Protein AF-A0A838RHX4-F1 (afdb_monomer_lite)

pLDDT: mean 89.97, std 10.26, range [33.91, 98.62]

Sequence (308 aa):
YAIGDVEVMFIPAWLALTVLAFGGIALVVRHLLIAPDLSARVALLLSLALLLVPLRLQLGEMPLSRAGHEAPRARVDEILAANPPPNAILVTNDRDDLVPLWYAQFAEGQRPDLLVLAPLITPAPEHRTVAALVQWALQWGRPVLLAKPMAGLEQRFDLHPHAGPLVAVQGPAAMPTEPPLQPDLAPALSVIGWEPTALRVQPGDLVTLSIALLPNAPLHEKLSFSLQLFDAAGTPIAQAEFPPDPFYPPTEWPAGEPARLLVSLVIPAETAEGLYEWRLSSYLLEGEQFTAVGQQVRIGRFQVVGVE

Foldseek 3Di:
DDPPCPVVVCPVVVVVVVCVLVVVLVVLVVCLVVPPDDVSNVVSVVVNVVSVVVVVVVVVPDDPDPPPVCVLVVLLCLLVVLPPDFLEEEEEADVSNVVSNVCCCPVVVRRVSYHYAYAPPDPDPLRNARLSVQQVSVVVVHWYKYSADAPQSLQFFDWDDGGGRIITTPGGHDAAQDAFPFFPQFPQKTWGHKDKPDQEAAQFDKIKMKTKMAGQDQDQFQKKKKKFKAAPVRDTQWIDIGGAGPRCGSNNQDHGHITIDIDIITHHNPDDWDKMWIWMWMWTDDPPDTDTGGDIGTGDMGTHDYDD

Secondary structure (DSSP, 8-state):
---TTHHHHTHHHHHHHHHHHHHHHHHHHHHHHH--SHHHHHHHHHHHHHHHHHHHHHHTTS-S--TT--HHHHHHHHHHHT-PPTTPEEE-SSHHHHHHHHHHHHTS---TT-EEE-TTSSSSGGGSSHHHHHHHHHTTTS-EEESS--TTGGGTEEEEE-STT-EEEEEEPPPP-BPPS--EEETTEEEEEEEES-SEE-TT-EEEEEEEEEESS---S-EEEEEEEE-TTS-EEEEEEEPPPSSS-GGGPPTT--EEEEEEEEPPTTPPSEEEEEEEEEEEEE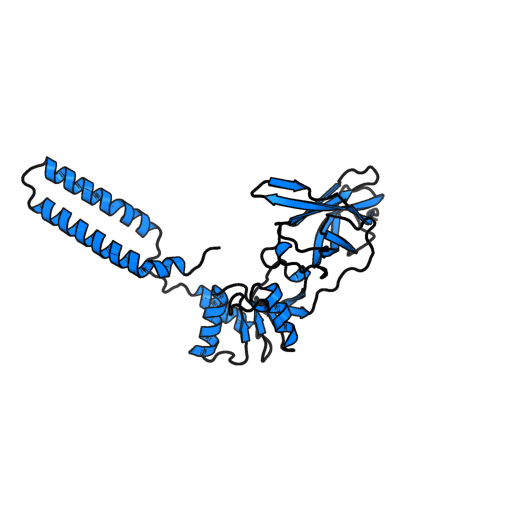TTEEEEEEEEEEEEEEEE----

Structure (mmCIF, N/CA/C/O backbone):
data_AF-A0A838RHX4-F1
#
_entry.id   AF-A0A838RHX4-F1
#
loop_
_atom_site.group_PDB
_atom_site.id
_atom_site.type_symbol
_atom_site.label_atom_id
_atom_site.label_alt_id
_atom_site.label_comp_id
_atom_site.label_asym_id
_atom_site.label_entity_id
_atom_site.label_seq_id
_atom_site.pdbx_PDB_ins_code
_atom_site.Cartn_x
_atom_site.Cartn_y
_atom_site.Cartn_z
_atom_site.occupancy
_atom_site.B_iso_or_equiv
_atom_site.auth_seq_id
_atom_site.auth_comp_id
_atom_site.auth_asym_id
_atom_site.auth_atom_id
_atom_site.pdbx_PDB_model_num
ATOM 1 N N . TYR A 1 1 ? -7.913 11.928 6.663 1.00 36.16 1 TYR A N 1
ATOM 2 C CA . TYR A 1 1 ? -7.850 11.350 8.018 1.00 36.16 1 TYR A CA 1
ATOM 3 C C . TYR A 1 1 ? -9.110 11.779 8.758 1.00 36.16 1 TYR A C 1
ATOM 5 O O . TYR A 1 1 ? -9.150 12.875 9.301 1.00 36.16 1 TYR A O 1
ATOM 13 N N . ALA A 1 2 ? -10.181 10.992 8.656 1.00 33.91 2 ALA A N 1
ATOM 14 C CA . ALA A 1 2 ? -11.390 11.198 9.446 1.00 33.91 2 ALA A CA 1
ATOM 15 C C . ALA A 1 2 ? -11.236 10.320 10.688 1.00 33.91 2 ALA A C 1
ATOM 17 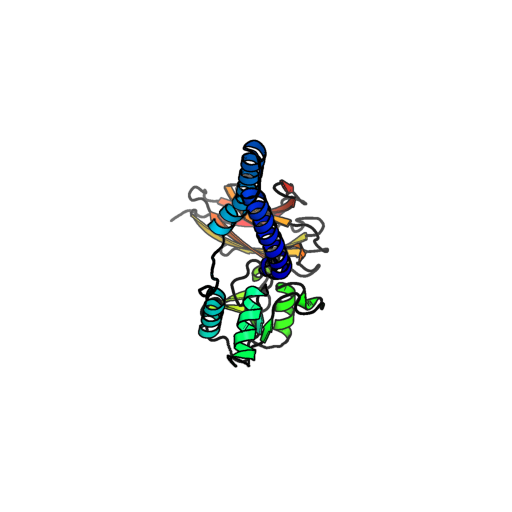O O . ALA A 1 2 ? -11.281 9.101 10.587 1.00 33.91 2 ALA A O 1
ATOM 18 N N . ILE A 1 3 ? -10.934 10.929 11.833 1.00 48.69 3 ILE A N 1
ATOM 19 C CA . ILE A 1 3 ? -10.922 10.217 13.112 1.00 48.69 3 ILE A CA 1
ATOM 20 C C . ILE A 1 3 ? -12.388 9.937 13.444 1.00 48.69 3 ILE A C 1
ATOM 22 O O . ILE A 1 3 ? -13.121 10.887 13.726 1.00 48.69 3 ILE A O 1
ATOM 26 N N . GLY A 1 4 ? -12.811 8.670 13.400 1.00 50.66 4 GLY A N 1
ATOM 27 C CA . GLY A 1 4 ? -14.199 8.261 13.671 1.00 50.66 4 GLY A CA 1
ATOM 28 C C . GLY A 1 4 ? -14.733 8.721 15.035 1.00 50.66 4 GLY A C 1
ATOM 29 O O . GLY A 1 4 ? -15.937 8.894 15.210 1.00 50.66 4 GLY A O 1
ATOM 30 N N . ASP A 1 5 ? -13.836 9.027 15.975 1.00 57.19 5 ASP A N 1
ATOM 31 C CA . ASP A 1 5 ? -14.181 9.420 17.342 1.00 57.19 5 ASP A CA 1
ATOM 32 C C . ASP A 1 5 ? -14.388 10.926 17.554 1.00 57.19 5 ASP A C 1
ATOM 34 O O . ASP A 1 5 ? -14.796 11.32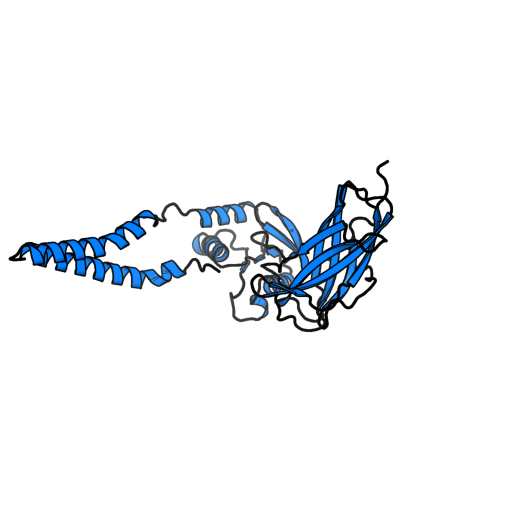5 18.649 1.00 57.19 5 ASP A O 1
ATOM 38 N N . VAL A 1 6 ? -14.126 11.792 16.561 1.00 61.94 6 VAL A N 1
ATOM 39 C CA . VAL A 1 6 ? -14.248 13.248 16.787 1.00 61.94 6 VAL A CA 1
ATOM 40 C C . VAL A 1 6 ? -15.680 13.615 17.179 1.00 61.94 6 VAL A C 1
ATOM 42 O O . VAL A 1 6 ? -15.891 14.395 18.102 1.00 61.94 6 VAL A O 1
ATOM 45 N N . GLU A 1 7 ? -16.669 12.983 16.546 1.00 61.91 7 GLU A N 1
ATOM 46 C CA . GLU A 1 7 ? -18.086 13.214 16.831 1.00 61.91 7 GLU A CA 1
ATOM 47 C C . GLU A 1 7 ? -18.457 12.810 18.263 1.00 61.91 7 GLU A C 1
ATOM 49 O O . GLU A 1 7 ? -19.236 13.498 18.926 1.00 61.91 7 GLU A O 1
ATOM 54 N N . VAL A 1 8 ? -17.849 11.731 18.766 1.00 68.12 8 VAL A N 1
ATOM 55 C CA . VAL A 1 8 ? -18.064 11.217 20.126 1.00 68.12 8 VAL A CA 1
ATOM 56 C C . VAL A 1 8 ? -17.420 12.146 21.159 1.00 68.12 8 VAL A C 1
ATOM 58 O O . VAL A 1 8 ? -18.012 12.414 22.206 1.00 68.12 8 VAL A O 1
ATOM 61 N N . MET A 1 9 ? -16.252 12.721 20.854 1.00 72.56 9 MET A N 1
ATOM 62 C CA . MET A 1 9 ? -15.596 13.700 21.730 1.00 72.56 9 MET A CA 1
ATOM 63 C C . MET A 1 9 ? -16.415 14.980 21.922 1.00 72.56 9 MET A C 1
ATOM 65 O O . MET A 1 9 ? -16.292 15.636 22.958 1.00 72.56 9 MET A O 1
ATOM 69 N N . PHE A 1 10 ? -17.287 15.321 20.971 1.00 77.69 10 PHE A N 1
ATOM 70 C CA . PHE A 1 10 ? -18.168 16.480 21.089 1.00 77.69 10 PHE A CA 1
ATOM 71 C C . PHE A 1 10 ? -19.472 16.200 21.840 1.00 77.69 10 PHE A C 1
ATOM 73 O O . PHE A 1 10 ? -20.216 17.149 22.072 1.00 77.69 10 PHE A O 1
ATOM 80 N N . ILE A 1 11 ? -19.758 14.969 22.292 1.00 79.38 11 ILE A N 1
ATOM 81 C CA . ILE A 1 11 ? -20.989 14.661 23.049 1.00 79.38 11 ILE A CA 1
ATOM 82 C C . ILE A 1 11 ? -21.230 15.644 24.214 1.00 79.38 11 ILE A C 1
ATOM 84 O O . ILE A 1 11 ? -22.339 16.173 24.302 1.00 79.38 11 ILE A O 1
ATOM 88 N N . PRO A 1 12 ? -20.245 15.985 25.074 1.00 83.44 12 PRO A N 1
ATOM 89 C CA . PRO A 1 12 ? -20.464 16.960 26.145 1.00 83.44 12 PRO A CA 1
ATOM 90 C C . PRO A 1 12 ? -20.819 18.360 25.626 1.00 83.44 12 PRO A C 1
ATOM 92 O O . PRO A 1 12 ? -21.681 19.030 26.195 1.00 83.44 12 PRO A O 1
ATOM 95 N N . ALA A 1 13 ? -20.188 18.795 24.530 1.00 80.81 13 ALA A N 1
ATOM 96 C CA . ALA A 1 13 ? -20.480 20.078 23.896 1.00 80.81 13 ALA A CA 1
ATOM 97 C C . ALA A 1 13 ? -21.885 20.083 23.278 1.00 80.81 13 ALA A C 1
ATOM 99 O O . ALA A 1 13 ? -22.632 21.041 23.472 1.00 80.81 13 ALA A O 1
ATOM 100 N N . TRP A 1 14 ? -22.280 18.993 22.614 1.00 78.56 14 TRP A N 1
ATOM 101 C CA . TRP A 1 14 ? -23.626 18.808 22.078 1.00 78.56 14 TRP A CA 1
ATOM 102 C C . TRP A 1 14 ? -24.682 18.811 23.182 1.00 78.56 14 TRP A C 1
ATOM 104 O O . TRP A 1 14 ? -25.711 19.465 23.030 1.00 78.56 14 TRP A O 1
ATOM 114 N N . LEU A 1 15 ? -24.422 18.164 24.322 1.00 82.88 15 LEU A N 1
ATOM 115 C CA . LEU A 1 15 ? -25.319 18.189 25.481 1.00 82.88 15 LEU A CA 1
ATOM 116 C C . LEU A 1 15 ? -25.471 19.604 26.052 1.00 82.88 15 LEU A C 1
ATOM 118 O O . LEU A 1 15 ? -26.594 20.055 26.280 1.00 82.88 15 LEU A O 1
ATOM 122 N N . ALA A 1 16 ? -24.368 20.334 26.233 1.00 83.44 16 ALA A N 1
ATOM 123 C CA . ALA A 1 16 ? -24.410 21.715 26.709 1.00 83.44 16 ALA A CA 1
ATOM 124 C C . ALA A 1 16 ? -25.166 22.633 25.734 1.00 83.44 16 ALA A C 1
ATOM 126 O O . ALA A 1 16 ? -26.033 23.404 26.147 1.00 83.44 16 ALA A O 1
ATOM 127 N N . LEU A 1 17 ? -24.888 22.510 24.433 1.00 83.00 17 LEU A N 1
ATOM 128 C CA . LEU A 1 17 ? -25.549 23.283 23.384 1.00 83.00 17 LEU A CA 1
ATOM 129 C C . LEU A 1 17 ? -27.042 22.953 23.301 1.00 83.00 17 LEU A C 1
ATOM 131 O O . LEU A 1 17 ? -27.852 23.860 23.140 1.00 83.00 17 LEU A O 1
ATOM 135 N N . THR A 1 18 ? -27.415 21.689 23.508 1.00 82.81 18 THR A N 1
ATOM 136 C CA . THR A 1 18 ? -28.812 21.249 23.610 1.00 82.81 18 THR A CA 1
ATOM 137 C C . THR A 1 18 ? -29.513 21.947 24.775 1.00 82.81 18 THR A C 1
ATOM 139 O O . THR A 1 18 ? -30.561 22.561 24.584 1.00 82.81 18 THR A O 1
ATOM 142 N N . VAL A 1 19 ? -28.918 21.941 25.973 1.00 85.69 19 VAL A N 1
ATOM 143 C CA . VAL A 1 19 ? -29.491 22.620 27.149 1.00 85.69 19 VAL A CA 1
ATOM 144 C C . VAL A 1 19 ? -29.648 24.125 26.908 1.00 85.69 19 VAL A C 1
ATOM 146 O O . VAL A 1 19 ? -30.706 24.683 27.202 1.00 85.69 19 VAL A O 1
ATOM 149 N N . LEU A 1 20 ? -28.636 24.783 26.335 1.00 84.50 20 LEU A N 1
ATOM 150 C CA . LEU A 1 20 ? -28.686 26.215 26.021 1.00 84.50 20 LEU A CA 1
ATOM 151 C C . LEU A 1 20 ? -29.734 26.538 24.950 1.00 84.50 20 LEU A C 1
ATOM 153 O O . LEU A 1 20 ? -30.478 27.507 25.101 1.00 84.50 20 LEU A O 1
ATOM 157 N N . ALA A 1 21 ? -29.834 25.719 23.901 1.00 82.69 21 ALA A N 1
ATOM 158 C CA . ALA A 1 21 ? -30.808 25.892 22.830 1.00 82.69 21 ALA A CA 1
ATOM 159 C C . ALA A 1 21 ? -32.242 25.744 23.353 1.00 82.69 21 ALA A C 1
ATOM 161 O O . ALA A 1 21 ? -33.066 26.637 23.150 1.00 82.69 21 ALA A O 1
ATOM 162 N N . PHE A 1 22 ? -32.539 24.671 24.093 1.00 84.25 22 PHE A N 1
ATOM 163 C CA . PHE A 1 22 ? -33.870 24.463 24.668 1.00 84.25 22 PHE A CA 1
ATOM 164 C C . PHE A 1 22 ? -34.205 25.492 25.757 1.00 84.25 22 PHE A C 1
ATOM 166 O O . PHE A 1 22 ? -35.341 25.964 25.814 1.00 84.25 22 PHE A O 1
ATOM 173 N N . GLY A 1 23 ? -33.228 25.914 26.566 1.00 87.69 23 GLY A N 1
ATOM 174 C CA . GLY A 1 23 ? -33.398 27.007 27.528 1.00 87.69 23 GLY A CA 1
ATOM 175 C C . GLY A 1 23 ? -33.703 28.350 26.854 1.00 87.69 23 GLY A C 1
ATOM 176 O O . GLY A 1 23 ? -34.611 29.066 27.277 1.00 87.69 23 GLY A O 1
ATOM 177 N N . GLY A 1 24 ? -33.001 28.667 25.762 1.00 84.75 24 GLY A N 1
ATOM 178 C CA . GLY A 1 24 ? -33.244 29.857 24.944 1.00 84.75 24 GLY A CA 1
ATOM 179 C C . GLY A 1 24 ? -34.621 29.841 24.279 1.00 84.75 24 GLY A C 1
ATOM 180 O O . GLY A 1 24 ? -35.355 30.825 24.367 1.00 84.75 24 GLY A O 1
ATOM 181 N N . ILE A 1 25 ? -35.018 28.706 23.694 1.00 85.50 25 ILE A N 1
ATOM 182 C CA . ILE A 1 25 ? -36.365 28.508 23.134 1.00 85.50 25 ILE A CA 1
ATOM 183 C C . ILE A 1 25 ? -37.431 28.724 24.215 1.00 85.50 25 ILE A C 1
ATOM 185 O O . ILE A 1 25 ? -38.388 29.464 23.989 1.00 85.50 25 ILE A O 1
ATOM 189 N N . ALA A 1 26 ? -37.258 28.140 25.406 1.00 87.50 26 ALA A N 1
ATOM 190 C CA . ALA A 1 26 ? -38.203 28.296 26.510 1.00 87.50 26 ALA A CA 1
ATOM 191 C C . ALA A 1 26 ? -38.347 29.763 26.956 1.00 87.50 26 ALA A C 1
ATOM 193 O O . ALA A 1 26 ? -39.464 30.223 27.209 1.00 87.50 26 ALA A O 1
ATOM 194 N N . LEU A 1 27 ? -37.244 30.519 27.006 1.00 87.19 27 LEU A N 1
ATOM 195 C CA . LEU A 1 27 ? -37.264 31.955 27.302 1.00 87.19 27 LEU A CA 1
ATOM 196 C C . LEU A 1 27 ? -38.013 32.748 26.225 1.00 87.19 27 LEU A C 1
ATOM 198 O O . LEU A 1 27 ? -38.891 33.543 26.561 1.00 87.19 27 LEU A O 1
ATOM 202 N N . VAL A 1 28 ? -37.723 32.505 24.943 1.00 87.31 28 VAL A N 1
ATOM 203 C CA . VAL A 1 28 ? -38.394 33.182 23.819 1.00 87.31 28 VAL A CA 1
ATOM 204 C C . VAL A 1 28 ? -39.900 32.904 23.832 1.00 87.31 28 VAL A C 1
ATOM 206 O O . VAL A 1 28 ? -40.692 33.840 23.731 1.00 87.31 28 VAL A O 1
ATOM 209 N N . VAL A 1 29 ? -40.311 31.648 24.040 1.00 85.38 29 VAL A N 1
ATOM 210 C CA . VAL A 1 29 ? -41.730 31.264 24.150 1.00 85.38 29 VAL A CA 1
ATOM 211 C C . VAL A 1 29 ? -42.395 31.945 25.346 1.00 85.38 29 VAL A C 1
ATOM 213 O O . VAL A 1 29 ? -43.480 32.508 25.204 1.00 85.38 29 VAL A O 1
ATOM 216 N N . ARG A 1 30 ? -41.745 31.963 26.517 1.00 90.50 30 ARG A N 1
ATOM 217 C CA . ARG A 1 30 ? -42.275 32.643 27.708 1.00 90.50 30 ARG A CA 1
ATOM 218 C C . ARG A 1 30 ? -42.493 34.134 27.458 1.00 90.50 30 ARG A C 1
ATOM 220 O O . ARG A 1 30 ? -43.537 34.658 27.838 1.00 90.50 30 ARG A O 1
ATOM 227 N N . HIS A 1 31 ? -41.537 34.807 26.820 1.00 88.12 31 HIS A N 1
ATOM 228 C CA . HIS A 1 31 ? -41.652 36.227 26.487 1.00 88.12 31 HIS A CA 1
ATOM 229 C C . HIS A 1 31 ? -42.717 36.498 25.421 1.00 88.12 31 HIS A C 1
ATOM 231 O O . HIS A 1 31 ? -43.405 37.513 25.504 1.00 88.12 31 HIS A O 1
ATOM 237 N N . LEU A 1 32 ? -42.918 35.578 24.475 1.00 88.81 32 LEU A N 1
ATOM 238 C CA . LEU A 1 32 ? -43.953 35.694 23.447 1.00 88.81 32 LEU A CA 1
ATOM 239 C C . LEU A 1 32 ? -45.364 35.702 24.056 1.00 88.81 32 LEU A C 1
ATOM 241 O O . LEU A 1 32 ? -46.218 36.470 23.614 1.00 88.81 32 LEU A O 1
ATOM 245 N N . LEU A 1 33 ? -45.594 34.897 25.099 1.00 87.94 33 LEU A N 1
ATOM 246 C CA . LEU A 1 33 ? -46.888 34.783 25.786 1.00 87.94 33 LEU A CA 1
ATOM 247 C C . LEU A 1 33 ? -47.293 36.048 26.557 1.00 87.94 33 LEU A C 1
ATOM 249 O O . LEU A 1 33 ? -48.482 36.284 26.756 1.00 87.94 33 LEU A O 1
ATOM 253 N N . ILE A 1 34 ? -46.322 36.857 26.984 1.00 91.62 34 ILE A N 1
ATOM 254 C CA . ILE A 1 34 ? -46.546 38.076 27.782 1.00 91.62 34 ILE A CA 1
ATOM 255 C C . ILE A 1 34 ? -46.294 39.368 26.992 1.00 91.62 34 ILE A C 1
ATOM 257 O O . ILE A 1 34 ? -46.412 40.458 27.549 1.00 91.62 34 ILE A O 1
ATOM 261 N N . ALA A 1 35 ? -45.936 39.266 25.709 1.00 88.31 35 ALA A N 1
ATOM 262 C CA . ALA A 1 35 ? -45.576 40.413 24.886 1.00 88.31 35 ALA A CA 1
ATOM 263 C C . ALA A 1 35 ? -46.789 41.345 24.651 1.00 88.31 35 ALA A C 1
ATOM 265 O O . ALA A 1 35 ? -47.829 40.879 24.149 1.00 88.31 35 ALA A O 1
ATOM 266 N N . PRO A 1 36 ? -46.665 42.648 24.983 1.00 84.62 36 PRO A N 1
ATOM 267 C CA . PRO A 1 36 ? -47.789 43.585 24.999 1.00 84.62 36 PRO A CA 1
ATOM 268 C C . PRO A 1 36 ? -48.185 44.087 23.606 1.00 84.62 36 PRO A C 1
ATOM 270 O O . PRO A 1 36 ? -49.347 44.423 23.392 1.00 84.62 36 PRO A O 1
ATOM 273 N N . ASP A 1 37 ? -47.253 44.118 22.653 1.00 92.50 37 ASP A N 1
ATOM 274 C CA . ASP A 1 37 ? -47.444 44.715 21.334 1.00 92.50 37 ASP A CA 1
ATOM 275 C C . ASP A 1 37 ? -47.039 43.772 20.183 1.00 92.50 37 ASP A C 1
ATOM 277 O O . ASP A 1 37 ? -46.340 42.770 20.357 1.00 92.50 37 ASP A O 1
ATOM 281 N N . LEU A 1 38 ? -47.515 44.091 18.976 1.00 88.25 38 LEU A N 1
ATOM 282 C CA . LEU A 1 38 ? -47.315 43.270 17.781 1.00 88.25 38 LEU A CA 1
ATOM 283 C C . LEU A 1 38 ? -45.842 43.207 17.342 1.00 88.25 38 LEU A C 1
ATOM 285 O O . LEU A 1 38 ? -45.400 42.162 16.869 1.00 88.25 38 LEU A O 1
ATOM 289 N N . SER A 1 39 ? -45.075 44.289 17.512 1.00 86.25 39 SER A N 1
ATOM 290 C CA . SER A 1 39 ? -43.684 44.354 17.049 1.00 86.25 39 SER A CA 1
ATOM 291 C C . SER A 1 39 ? -42.774 43.434 17.868 1.00 86.25 39 SER A C 1
ATOM 293 O O . SER A 1 39 ? -42.013 42.652 17.293 1.00 86.25 39 SER A O 1
ATOM 295 N N . ALA A 1 40 ? -42.945 43.412 19.196 1.00 84.88 40 ALA A N 1
ATOM 296 C CA . ALA A 1 40 ? -42.245 42.481 20.078 1.00 84.88 40 ALA A CA 1
ATOM 297 C C . ALA A 1 40 ? -42.570 41.014 19.752 1.00 84.88 40 ALA A C 1
ATOM 299 O O . ALA A 1 40 ? -41.678 40.165 19.740 1.00 84.88 40 ALA A O 1
ATOM 300 N N . ARG A 1 41 ? -43.834 40.706 19.425 1.00 86.25 41 ARG A N 1
ATOM 301 C CA . ARG A 1 41 ? -44.244 39.347 19.025 1.00 86.25 41 ARG A CA 1
ATOM 302 C C . ARG A 1 41 ? -43.594 38.908 17.717 1.00 86.25 41 ARG A C 1
ATOM 304 O O . ARG A 1 41 ? -43.113 37.781 17.636 1.00 86.25 41 ARG A O 1
ATOM 311 N N . VAL A 1 42 ? -43.547 39.787 16.715 1.00 88.69 42 VAL A N 1
ATOM 312 C CA . VAL A 1 42 ? -42.895 39.499 15.426 1.00 88.69 42 VAL A CA 1
ATOM 313 C C . VAL A 1 42 ? -41.396 39.266 15.614 1.00 88.69 42 VAL A C 1
ATOM 315 O O . VAL A 1 42 ? -40.869 38.288 15.088 1.00 88.69 42 VAL A O 1
ATOM 318 N N . ALA A 1 43 ? -40.717 40.099 16.408 1.00 86.38 43 ALA A N 1
ATOM 319 C CA . ALA A 1 43 ? -39.296 39.922 16.703 1.00 86.38 43 ALA A CA 1
ATOM 320 C C . ALA A 1 43 ? -39.012 38.573 17.390 1.00 86.38 43 ALA A C 1
ATOM 322 O O . ALA A 1 43 ? -38.123 37.842 16.959 1.00 86.38 43 ALA A O 1
ATOM 323 N N . LEU A 1 44 ? -39.809 38.197 18.396 1.00 88.31 44 LEU A N 1
ATOM 324 C CA . LEU A 1 44 ? -39.667 36.918 19.103 1.00 88.31 44 LEU A CA 1
ATOM 325 C C . LEU A 1 44 ? -39.955 35.707 18.203 1.00 88.31 44 LEU A C 1
ATOM 327 O O . LEU A 1 44 ? -39.249 34.704 18.291 1.00 88.31 44 LEU A O 1
ATOM 331 N N . LEU A 1 45 ? -40.946 35.798 17.310 1.00 88.44 45 LEU A N 1
ATOM 332 C CA . LEU A 1 45 ? -41.222 34.755 16.315 1.00 88.44 45 LEU A CA 1
ATOM 333 C C . LEU A 1 45 ? -40.065 34.592 15.322 1.00 88.44 45 LEU A C 1
ATOM 335 O O . LEU A 1 45 ? -39.709 33.462 14.991 1.00 88.44 45 LEU A O 1
ATOM 339 N N . LEU A 1 46 ? -39.444 35.692 14.886 1.00 88.81 46 LEU A N 1
ATOM 340 C CA . LEU A 1 46 ? -38.255 35.651 14.030 1.00 88.81 46 LEU A CA 1
ATOM 341 C C . LEU A 1 46 ? -37.052 35.044 14.762 1.00 88.81 46 LEU A C 1
ATOM 343 O O . LEU A 1 46 ? -36.353 34.213 14.187 1.00 88.81 46 LEU A O 1
ATOM 347 N N . SER A 1 47 ? -36.834 35.392 16.035 1.00 85.69 47 SER A N 1
ATOM 348 C CA . SER A 1 47 ? -35.792 34.771 16.863 1.00 85.69 47 SER A CA 1
ATOM 349 C C . SER A 1 47 ? -36.023 33.270 17.049 1.00 85.69 47 SER A C 1
ATOM 351 O O . SER A 1 47 ? -35.082 32.487 16.934 1.00 85.69 47 SER A O 1
ATOM 353 N N . LEU A 1 48 ? -37.271 32.851 17.282 1.00 86.75 48 LEU A N 1
ATOM 354 C CA . LEU A 1 48 ? -37.630 31.437 17.384 1.00 86.75 48 LEU A CA 1
ATOM 355 C C . LEU A 1 48 ? -37.398 30.704 16.055 1.00 86.75 48 LEU A C 1
ATOM 357 O O . LEU A 1 48 ? -36.822 29.621 16.049 1.00 86.75 48 LEU A O 1
ATOM 361 N N . ALA A 1 49 ? -37.792 31.302 14.929 1.00 85.56 49 ALA A N 1
ATOM 362 C CA . ALA A 1 49 ? -37.548 30.737 13.605 1.00 85.56 49 ALA A CA 1
ATOM 363 C C . ALA A 1 49 ? -36.043 30.572 13.333 1.00 85.56 49 ALA A C 1
ATOM 365 O O . ALA A 1 49 ? -35.618 29.500 12.909 1.00 85.56 49 ALA A O 1
ATOM 366 N N . LEU A 1 50 ? -35.228 31.583 13.652 1.00 85.38 50 LEU A N 1
ATOM 367 C CA . LEU A 1 50 ? -33.767 31.531 13.518 1.00 85.38 50 LEU A CA 1
ATOM 368 C C . LEU A 1 50 ? -33.124 30.441 14.388 1.00 85.38 50 LEU A C 1
ATOM 370 O O . LEU A 1 50 ? -32.172 29.809 13.941 1.00 85.38 50 LEU A O 1
ATOM 374 N N . LEU A 1 51 ? -33.654 30.178 15.589 1.00 82.06 51 LEU A N 1
ATOM 375 C CA . LEU A 1 51 ? -33.191 29.085 16.457 1.00 82.06 51 LEU A CA 1
ATOM 376 C C . LEU A 1 51 ? -33.574 27.694 15.923 1.00 82.06 51 LEU A C 1
ATOM 378 O O . LEU A 1 51 ? -32.831 26.734 16.117 1.00 82.06 51 LEU A O 1
ATOM 382 N N . LEU A 1 52 ? -34.714 27.573 15.239 1.00 82.38 52 LEU A N 1
ATOM 383 C CA . LEU A 1 52 ? -35.217 26.296 14.718 1.00 82.38 52 LEU A CA 1
ATOM 384 C C . LEU A 1 52 ? -34.615 25.903 13.359 1.00 82.38 52 LEU A C 1
ATOM 386 O O . LEU A 1 52 ? -34.572 24.717 13.037 1.00 82.38 52 LEU A O 1
ATOM 390 N N . VAL A 1 53 ? -34.131 26.864 12.565 1.00 83.06 53 VAL A N 1
ATOM 391 C CA . VAL A 1 53 ? -33.478 26.607 11.266 1.00 83.06 53 VAL A CA 1
ATOM 392 C C . VAL A 1 53 ? -32.267 25.664 11.373 1.00 83.06 53 VAL A C 1
ATOM 394 O O . VAL A 1 53 ? -32.281 24.649 10.676 1.00 83.06 53 VAL A O 1
ATOM 397 N N . PRO A 1 54 ? -31.247 25.910 12.221 1.00 75.69 54 PRO A N 1
ATOM 398 C CA . PRO A 1 54 ? -30.095 25.011 12.318 1.00 75.69 54 PRO A CA 1
ATOM 399 C C . PRO A 1 54 ? -30.485 23.626 12.846 1.00 75.69 54 PRO A C 1
ATOM 401 O O . PRO A 1 54 ? -29.952 22.625 12.374 1.00 75.69 54 PRO A O 1
ATOM 404 N N . LEU A 1 55 ? -31.471 23.553 13.749 1.00 74.69 55 LEU A N 1
ATOM 405 C CA . LEU A 1 55 ? -31.997 22.286 14.257 1.00 74.69 55 LEU A CA 1
ATOM 406 C C . LEU A 1 55 ? -32.653 21.466 13.134 1.00 74.69 55 LEU A C 1
ATOM 408 O O . LEU A 1 55 ? -32.395 20.273 13.013 1.00 74.69 55 LEU A O 1
ATOM 412 N N . ARG A 1 56 ? -33.451 22.103 12.267 1.00 78.50 56 ARG A N 1
ATOM 413 C CA . ARG A 1 56 ? -34.052 21.445 11.096 1.00 78.50 56 ARG A CA 1
ATOM 414 C C . ARG A 1 56 ? -32.994 20.971 10.098 1.00 78.50 56 ARG A C 1
ATOM 416 O O . ARG A 1 56 ? -33.132 19.875 9.565 1.00 78.50 56 ARG A O 1
ATOM 423 N N . LEU A 1 57 ? -31.980 21.796 9.830 1.00 77.06 57 LEU A N 1
ATOM 424 C CA . LEU A 1 57 ? -30.914 21.460 8.884 1.00 77.06 57 LEU A CA 1
ATOM 425 C C . LEU A 1 57 ? -30.071 20.274 9.378 1.00 77.06 57 LEU A C 1
ATOM 427 O O . LEU A 1 57 ? -29.766 19.394 8.586 1.00 77.06 57 LEU A O 1
ATOM 431 N N . GLN A 1 58 ? -29.765 20.191 10.678 1.00 69.38 58 GLN A N 1
ATOM 432 C CA . GLN A 1 58 ? -28.998 19.068 11.239 1.00 69.38 58 GLN A CA 1
ATOM 433 C C . GLN A 1 58 ? -29.824 17.786 11.422 1.00 69.38 58 GLN A C 1
ATOM 435 O O . GLN A 1 58 ? -29.327 16.696 11.150 1.00 69.38 58 GLN A O 1
ATOM 440 N N . LEU A 1 59 ? -31.092 17.888 11.841 1.00 64.44 59 LEU A N 1
ATOM 441 C CA . LEU A 1 59 ? -31.966 16.716 12.008 1.00 64.44 59 LEU A CA 1
ATOM 442 C C . LEU A 1 59 ? -32.311 16.025 10.680 1.00 64.44 59 LEU A C 1
ATOM 444 O O . LEU A 1 59 ? -32.705 14.863 10.693 1.00 64.44 59 LEU A O 1
ATOM 448 N N . GLY A 1 60 ? -32.192 16.729 9.550 1.00 60.28 60 GLY A N 1
ATOM 449 C CA . GLY A 1 60 ? -32.423 16.156 8.223 1.00 60.28 60 GLY A CA 1
ATOM 450 C C . GLY A 1 60 ? -31.327 15.193 7.764 1.00 60.28 60 GLY A C 1
ATOM 451 O O . GLY A 1 60 ? -31.611 14.309 6.961 1.00 60.28 60 GLY A O 1
ATOM 452 N N . GLU A 1 61 ? -30.105 15.339 8.284 1.00 60.53 61 GLU A N 1
ATOM 453 C CA . GLU A 1 61 ? -28.941 14.562 7.836 1.00 60.53 61 GLU A CA 1
ATOM 454 C C . GLU A 1 61 ? -28.383 13.607 8.900 1.00 60.53 61 GLU A C 1
ATOM 456 O O . GLU A 1 61 ? -27.652 12.678 8.560 1.00 60.53 61 GLU A O 1
ATOM 461 N N . MET A 1 62 ? -28.738 13.771 10.181 1.00 60.34 62 MET A N 1
ATOM 462 C CA . MET A 1 62 ? -28.231 12.898 11.243 1.00 60.34 62 MET A CA 1
ATOM 463 C C . MET A 1 62 ? -29.150 11.697 11.516 1.00 60.34 62 MET A C 1
ATOM 465 O O . MET A 1 62 ? -30.307 11.882 11.906 1.00 60.34 62 MET A O 1
ATOM 469 N N . PRO A 1 63 ? -28.658 10.448 11.394 1.00 60.19 63 PRO A N 1
ATOM 470 C CA . PRO A 1 63 ? -29.440 9.277 11.763 1.00 60.19 63 PRO A CA 1
ATOM 471 C C . PRO A 1 63 ? -29.730 9.292 13.271 1.00 60.19 63 PRO A C 1
ATOM 473 O O . PRO A 1 63 ? -28.823 9.224 14.098 1.00 60.19 63 PRO A O 1
ATOM 476 N N . LEU A 1 64 ? -31.019 9.340 13.623 1.00 61.97 64 LEU A N 1
ATOM 477 C CA . LEU A 1 64 ? -31.531 9.369 15.004 1.00 61.97 64 LEU A CA 1
ATOM 478 C C . LEU A 1 64 ? -31.151 8.131 15.839 1.00 61.97 64 LEU A C 1
ATOM 480 O O . LEU A 1 64 ? -31.297 8.140 17.059 1.00 61.97 64 LEU A O 1
ATOM 484 N N . SER A 1 65 ? -30.687 7.057 15.198 1.00 63.03 65 SER A N 1
ATOM 485 C CA . SER A 1 65 ? -30.246 5.832 15.855 1.00 63.03 65 SER A CA 1
ATOM 486 C C . SER A 1 65 ? -29.044 5.238 15.135 1.00 63.03 65 SER A C 1
ATOM 488 O O . SER A 1 65 ? -29.049 5.089 13.913 1.00 63.03 65 SER A O 1
ATOM 490 N N . ARG A 1 66 ? -28.035 4.835 15.914 1.00 63.66 66 ARG A N 1
ATOM 491 C CA . ARG A 1 66 ? -26.923 4.006 15.434 1.00 63.66 66 ARG A CA 1
ATOM 492 C C . ARG A 1 66 ? -27.113 2.515 15.721 1.00 63.66 66 ARG A C 1
ATOM 494 O O . ARG A 1 66 ? -26.210 1.744 15.435 1.00 63.66 66 ARG A O 1
ATOM 501 N N . ALA A 1 67 ? -28.276 2.091 16.222 1.00 62.66 67 ALA A N 1
ATOM 502 C CA . ALA A 1 67 ? -28.523 0.697 16.606 1.00 62.66 67 ALA A CA 1
ATOM 503 C C . ALA A 1 67 ? -28.370 -0.316 15.450 1.00 62.66 67 ALA A C 1
ATOM 505 O O . ALA A 1 67 ? -28.129 -1.482 15.715 1.00 62.66 67 ALA A O 1
ATOM 506 N N . GLY A 1 68 ? -28.478 0.126 14.190 1.00 61.66 68 GLY A N 1
ATOM 507 C CA . GLY A 1 68 ? -28.229 -0.700 13.000 1.00 61.66 68 GLY A CA 1
ATOM 508 C C . GLY A 1 68 ? -26.815 -0.590 12.412 1.00 61.66 68 GLY A C 1
ATOM 509 O O . GLY A 1 68 ? -26.588 -1.075 11.307 1.00 61.66 68 GLY A O 1
ATOM 510 N N . HIS A 1 69 ? -25.865 0.076 13.083 1.00 68.12 69 HIS A N 1
ATOM 511 C CA . HIS A 1 69 ? -24.468 0.138 12.628 1.00 68.12 69 HIS A CA 1
ATOM 512 C C . HIS A 1 69 ? -23.732 -1.164 12.967 1.00 68.12 69 HIS A C 1
ATOM 514 O O . HIS A 1 69 ? -22.885 -1.211 13.855 1.00 68.12 69 HIS A O 1
ATOM 520 N N . GLU A 1 70 ? -24.053 -2.227 12.235 1.00 78.81 70 GLU A N 1
ATOM 521 C CA . GLU A 1 70 ? -23.448 -3.555 12.404 1.00 78.81 70 GLU A CA 1
ATOM 522 C C . GLU A 1 70 ? -22.157 -3.734 11.591 1.00 78.81 70 GLU A C 1
ATOM 524 O O . GLU A 1 70 ? -21.497 -4.761 11.704 1.00 78.81 70 GLU A O 1
ATOM 529 N N . ALA A 1 71 ? -21.752 -2.738 10.794 1.00 80.69 71 ALA A N 1
ATOM 530 C CA . ALA A 1 71 ? -20.583 -2.837 9.917 1.00 80.69 71 ALA A CA 1
ATOM 531 C C . ALA A 1 71 ? -19.280 -3.259 10.638 1.00 80.69 71 ALA A C 1
ATOM 533 O O . ALA A 1 71 ? -18.606 -4.155 10.123 1.00 80.69 71 ALA A O 1
ATOM 534 N N . PRO A 1 72 ? -18.933 -2.723 11.831 1.00 85.12 72 PRO A N 1
ATOM 535 C CA . PRO A 1 72 ? -17.754 -3.190 12.564 1.00 85.12 72 PRO A CA 1
ATOM 536 C C . PRO A 1 72 ? -17.862 -4.664 12.970 1.00 85.12 72 PRO A C 1
ATOM 538 O O . PRO A 1 72 ? -16.881 -5.401 12.900 1.00 85.12 72 PRO A O 1
ATOM 541 N N . ARG A 1 73 ? -19.067 -5.116 13.347 1.00 88.56 73 ARG A N 1
ATOM 542 C CA . ARG A 1 73 ? -19.325 -6.513 13.710 1.00 88.56 73 ARG A CA 1
ATOM 543 C C . ARG A 1 73 ? -19.199 -7.433 12.499 1.00 88.56 73 ARG A C 1
ATOM 545 O O . ARG A 1 73 ? -18.478 -8.421 12.570 1.00 88.56 73 ARG A O 1
ATOM 552 N N . ALA A 1 74 ? -19.828 -7.069 11.385 1.00 90.69 74 ALA A N 1
ATOM 553 C CA . ALA A 1 74 ? -19.767 -7.835 10.146 1.00 90.69 74 ALA A CA 1
ATOM 554 C C . ALA A 1 74 ? -18.320 -8.020 9.654 1.00 90.69 74 ALA A C 1
ATOM 556 O O . ALA A 1 74 ? -17.955 -9.113 9.232 1.00 90.69 74 ALA A O 1
ATOM 557 N N . ARG A 1 75 ? -17.474 -6.984 9.770 1.00 90.94 75 ARG A N 1
ATOM 558 C CA . ARG A 1 75 ? -16.043 -7.067 9.431 1.00 90.94 75 ARG A CA 1
ATOM 559 C C . ARG A 1 75 ? -15.281 -8.029 10.345 1.00 90.94 75 ARG A C 1
ATOM 561 O O . ARG A 1 75 ? -14.475 -8.811 9.851 1.00 90.94 75 ARG A O 1
ATOM 568 N N . VAL A 1 76 ? -15.540 -8.011 11.654 1.00 94.69 76 VAL A N 1
ATOM 569 C CA . VAL A 1 76 ? -14.951 -8.990 12.586 1.00 94.69 76 VAL A CA 1
ATOM 570 C C . VAL A 1 76 ? -15.362 -10.407 12.207 1.00 94.69 76 VAL A C 1
ATOM 572 O O . VAL A 1 76 ? -14.501 -11.275 12.089 1.00 94.69 76 VAL A O 1
ATOM 575 N N . ASP A 1 77 ? -16.653 -10.634 11.973 1.00 95.06 77 ASP A N 1
ATOM 576 C CA . ASP A 1 77 ? -17.161 -11.956 11.612 1.00 95.06 77 ASP A CA 1
ATOM 577 C C . ASP A 1 77 ? -16.541 -12.446 10.292 1.00 95.06 77 ASP A C 1
ATOM 579 O O . ASP A 1 77 ? -16.148 -13.606 10.199 1.00 95.06 77 ASP A O 1
ATOM 583 N N . GLU A 1 78 ? -16.350 -11.559 9.309 1.00 95.62 78 GLU A N 1
ATOM 584 C CA . GLU A 1 78 ? -15.658 -11.851 8.046 1.00 95.62 78 GLU A CA 1
ATOM 585 C C . GLU A 1 78 ? -14.186 -12.262 8.264 1.00 95.62 78 GLU A C 1
ATOM 587 O O . GLU A 1 78 ? -13.733 -13.282 7.738 1.00 95.62 78 GLU A O 1
ATOM 592 N N . ILE A 1 79 ? -13.444 -11.505 9.082 1.00 96.31 79 ILE A N 1
ATOM 593 C CA . ILE A 1 79 ? -12.036 -11.770 9.424 1.00 96.31 79 ILE A CA 1
ATOM 594 C C . ILE A 1 79 ? -11.884 -13.097 10.174 1.00 96.31 79 ILE A C 1
ATOM 596 O O . ILE A 1 79 ? -10.970 -13.872 9.894 1.00 96.31 79 ILE A O 1
ATOM 600 N N . LEU A 1 80 ? -12.759 -13.375 11.140 1.00 95.94 80 LEU A N 1
ATOM 601 C CA . LEU A 1 80 ? -12.690 -14.606 11.926 1.00 95.94 80 LEU A CA 1
ATOM 602 C C . LEU A 1 80 ? -13.153 -15.822 11.109 1.00 95.94 80 LEU A C 1
ATOM 604 O O . LEU A 1 80 ? -12.555 -16.894 11.232 1.00 95.94 80 LEU A O 1
ATOM 608 N N . ALA A 1 81 ? -14.152 -15.657 10.233 1.00 97.00 81 ALA A N 1
ATOM 609 C CA . ALA A 1 81 ? -14.620 -16.697 9.314 1.00 97.00 81 ALA A CA 1
ATOM 610 C C . ALA A 1 81 ? -13.572 -17.078 8.258 1.00 97.00 81 ALA A C 1
ATOM 612 O O . ALA A 1 81 ? -13.544 -18.227 7.817 1.00 97.00 81 ALA A O 1
ATOM 613 N N . ALA A 1 82 ? -12.662 -16.162 7.909 1.00 96.94 82 ALA A N 1
ATOM 614 C CA . ALA A 1 82 ? -11.488 -16.464 7.091 1.00 96.94 82 ALA A CA 1
ATOM 615 C C . ALA A 1 82 ? -10.493 -17.434 7.763 1.00 96.94 82 ALA A C 1
ATOM 617 O O . ALA A 1 82 ? -9.536 -17.866 7.126 1.00 96.94 82 ALA A O 1
ATOM 618 N N . ASN A 1 83 ? -10.731 -17.808 9.025 1.00 96.12 83 ASN A N 1
ATOM 619 C CA . ASN A 1 83 ? -9.980 -18.807 9.777 1.00 96.12 83 ASN A CA 1
ATOM 620 C C . ASN A 1 83 ? -8.455 -18.568 9.763 1.00 96.12 83 ASN A C 1
ATOM 622 O O . ASN A 1 83 ? -7.696 -19.432 9.311 1.00 96.12 83 ASN A O 1
ATOM 626 N N . PRO A 1 84 ? -7.981 -17.413 10.277 1.00 97.12 84 PRO A N 1
ATOM 627 C CA . PRO A 1 84 ? -6.554 -17.124 10.338 1.00 97.12 84 PRO A CA 1
ATOM 628 C C . PRO A 1 84 ? -5.811 -18.217 11.124 1.00 97.12 84 PRO A C 1
ATOM 630 O O . PRO A 1 84 ? -6.382 -18.749 12.088 1.00 97.12 84 PRO A O 1
ATOM 633 N N . PRO A 1 85 ? -4.549 -18.540 10.780 1.00 97.50 85 PRO A N 1
ATOM 634 C CA . PRO A 1 85 ? -3.786 -19.591 11.443 1.00 97.50 85 PRO A CA 1
ATOM 635 C C . PRO A 1 85 ? -3.729 -19.424 12.970 1.00 97.50 85 PRO A C 1
ATOM 637 O O . PRO A 1 85 ? -3.778 -18.292 13.468 1.00 97.50 85 PRO A O 1
ATOM 640 N N . PRO A 1 86 ? -3.599 -20.524 13.736 1.00 97.06 86 PRO A N 1
ATOM 641 C CA . PRO A 1 86 ? -3.429 -20.447 15.181 1.00 97.06 86 PRO A CA 1
ATOM 642 C C . PRO A 1 86 ? -2.226 -19.583 15.558 1.00 97.06 86 PRO A C 1
ATOM 644 O O . PRO A 1 86 ? -1.168 -19.678 14.934 1.00 97.06 86 PRO A O 1
ATOM 647 N N . ASN A 1 87 ? -2.373 -18.766 16.600 1.00 97.19 87 ASN A N 1
ATOM 648 C CA . ASN A 1 87 ? -1.335 -17.841 17.056 1.00 97.19 87 ASN A CA 1
ATOM 649 C C . ASN A 1 87 ? -0.861 -16.846 15.977 1.00 97.19 87 ASN A C 1
ATOM 651 O O . ASN A 1 87 ? 0.255 -16.339 16.082 1.00 97.19 87 ASN A O 1
ATOM 655 N N . ALA A 1 88 ? -1.656 -16.519 14.956 1.00 98.19 88 ALA A N 1
ATOM 656 C CA . ALA A 1 88 ? -1.278 -15.489 13.988 1.00 98.19 88 ALA A CA 1
ATOM 657 C C . ALA A 1 88 ? -1.233 -14.080 14.614 1.00 98.19 88 ALA A C 1
ATOM 659 O O . ALA A 1 88 ? -1.881 -13.799 15.629 1.00 98.19 88 ALA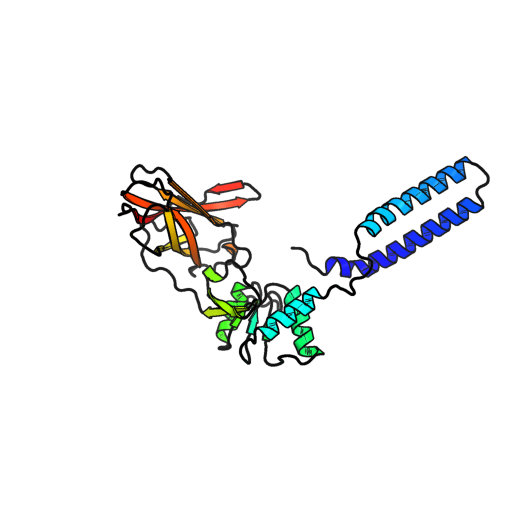 A O 1
ATOM 660 N N . ILE A 1 89 ? -0.451 -13.197 13.996 1.00 98.44 89 ILE A N 1
ATOM 661 C CA . ILE A 1 89 ? -0.472 -11.754 14.226 1.00 98.44 89 ILE A CA 1
ATOM 662 C C . ILE A 1 89 ? -1.300 -11.127 13.102 1.00 98.44 89 ILE A C 1
ATOM 664 O O . ILE A 1 89 ? -0.968 -11.295 11.930 1.00 98.44 89 ILE A O 1
ATOM 668 N N . LEU A 1 90 ? -2.365 -10.410 13.456 1.00 98.06 90 LEU A N 1
ATOM 669 C CA . LEU A 1 90 ? -3.174 -9.621 12.532 1.00 98.06 90 LEU A CA 1
ATOM 670 C C . LEU A 1 90 ? -2.746 -8.155 12.614 1.00 98.06 90 LEU A C 1
ATOM 672 O O . LEU A 1 90 ? -2.852 -7.539 13.674 1.00 98.06 90 LEU A O 1
ATOM 676 N N . VAL A 1 91 ? -2.283 -7.590 11.505 1.00 98.12 91 VAL A N 1
ATOM 677 C CA . VAL A 1 91 ? -1.898 -6.178 11.402 1.00 98.12 91 VAL A CA 1
ATOM 678 C C . VAL A 1 91 ? -2.973 -5.406 10.639 1.00 98.12 91 VAL A C 1
ATOM 680 O O . VAL A 1 91 ? -3.347 -5.779 9.529 1.00 98.12 91 VAL A O 1
ATOM 683 N N . THR A 1 92 ? -3.456 -4.310 11.216 1.00 96.12 92 THR A N 1
ATOM 684 C CA . THR A 1 92 ? -4.328 -3.327 10.551 1.00 96.12 92 THR A CA 1
ATOM 685 C C . THR A 1 92 ? -3.667 -1.942 10.542 1.00 96.12 92 THR A C 1
ATOM 687 O O . THR A 1 92 ? -2.667 -1.725 11.223 1.00 96.12 92 THR A O 1
ATOM 690 N N . ASN A 1 93 ? -4.184 -0.998 9.756 1.00 93.81 93 ASN A N 1
ATOM 691 C CA . ASN A 1 93 ? -3.693 0.381 9.665 1.00 93.81 93 ASN A CA 1
ATOM 692 C C . ASN A 1 93 ? -4.325 1.337 10.685 1.00 93.81 93 ASN A C 1
ATOM 694 O O . ASN A 1 93 ? -3.813 2.442 10.858 1.00 93.81 93 ASN A O 1
ATOM 698 N N . ASP A 1 94 ? -5.447 0.974 11.304 1.00 88.19 94 ASP A N 1
ATOM 699 C CA . ASP A 1 94 ? -6.231 1.898 12.120 1.00 88.19 94 ASP A CA 1
ATOM 700 C C . ASP A 1 94 ? -6.930 1.218 13.306 1.00 88.19 94 ASP A C 1
ATOM 702 O O . ASP A 1 94 ? -6.825 0.013 13.545 1.00 88.19 94 ASP A O 1
ATOM 706 N N . ARG A 1 95 ? -7.599 2.043 14.115 1.00 88.06 95 ARG A N 1
ATOM 707 C CA . ARG A 1 95 ? -8.325 1.588 15.303 1.00 88.06 95 ARG A CA 1
ATOM 708 C C . ARG A 1 95 ? -9.730 1.084 14.986 1.00 88.06 95 ARG A C 1
ATOM 710 O O . ARG A 1 95 ? -10.297 0.389 15.829 1.00 88.06 95 ARG A O 1
ATOM 717 N N . ASP A 1 96 ? -10.252 1.397 13.803 1.00 85.81 96 ASP A N 1
ATOM 718 C CA . ASP A 1 96 ? -11.612 1.041 13.400 1.00 85.81 96 ASP A CA 1
ATOM 719 C C . ASP A 1 96 ? -11.735 -0.475 13.214 1.00 85.81 96 ASP A C 1
ATOM 721 O O . ASP A 1 96 ? -12.769 -1.045 13.552 1.00 85.81 96 ASP A O 1
ATOM 725 N N . ASP A 1 97 ? -10.658 -1.145 12.785 1.00 89.06 97 ASP A N 1
ATOM 726 C CA . ASP A 1 97 ? -10.587 -2.612 12.768 1.00 89.06 97 ASP A CA 1
ATOM 727 C C . ASP A 1 97 ? -10.051 -3.201 14.088 1.00 89.06 97 ASP A C 1
ATOM 729 O O . ASP A 1 97 ? -10.506 -4.257 14.534 1.00 89.06 97 ASP A O 1
ATOM 733 N N . LEU A 1 98 ? -9.084 -2.533 14.736 1.00 93.38 98 LEU A N 1
ATOM 734 C CA . LEU A 1 98 ? -8.430 -3.039 15.952 1.00 93.38 98 LEU A CA 1
ATOM 735 C C . LEU A 1 98 ? -9.423 -3.223 17.105 1.00 93.38 98 LEU A C 1
ATOM 737 O O . LEU A 1 98 ? -9.424 -4.262 17.764 1.00 93.38 98 LEU A O 1
ATOM 741 N N . VAL A 1 99 ? -10.245 -2.205 17.379 1.00 92.81 99 VAL A N 1
ATOM 742 C CA . VAL A 1 99 ? -11.102 -2.173 18.572 1.00 92.81 99 VAL A CA 1
ATOM 743 C C . VAL A 1 99 ? -12.206 -3.236 18.516 1.00 92.81 99 VAL A C 1
ATOM 745 O O . VAL A 1 99 ? -12.358 -3.955 19.506 1.00 92.81 99 VAL A O 1
ATOM 748 N N . PRO A 1 100 ? -12.943 -3.420 17.402 1.00 93.38 100 PRO A N 1
ATOM 749 C CA . PRO A 1 100 ? -13.909 -4.511 17.284 1.00 93.38 100 PRO A CA 1
ATOM 750 C C . PRO A 1 100 ? -13.273 -5.899 17.426 1.00 93.38 100 PRO A C 1
ATOM 752 O O . PRO A 1 100 ? -13.838 -6.762 18.100 1.00 93.38 100 PRO A O 1
ATOM 755 N N . LEU A 1 101 ? -12.081 -6.113 16.856 1.00 95.06 101 LEU A N 1
ATOM 756 C CA . LEU A 1 101 ? -11.360 -7.380 17.005 1.00 95.06 101 LEU A CA 1
ATOM 757 C C . LEU A 1 101 ? -10.935 -7.626 18.459 1.00 95.06 101 LEU A C 1
ATOM 759 O O . LEU A 1 101 ? -11.106 -8.731 18.970 1.00 95.06 101 LEU A O 1
ATOM 763 N N . TRP A 1 102 ? -10.447 -6.598 19.158 1.00 95.62 102 TRP A N 1
ATOM 764 C CA . TRP A 1 102 ? -10.161 -6.681 20.593 1.00 95.62 102 TRP A CA 1
ATOM 765 C C . TRP A 1 102 ? -11.412 -6.942 21.426 1.00 95.62 102 TRP A C 1
ATOM 767 O O . TRP A 1 102 ? -11.341 -7.689 22.398 1.00 95.62 102 TRP A O 1
ATOM 777 N N . TYR A 1 103 ? -12.559 -6.367 21.063 1.00 95.06 103 TYR A N 1
ATOM 778 C CA . TYR A 1 103 ? -13.817 -6.657 21.747 1.00 95.06 103 TYR A CA 1
ATOM 779 C C . TYR A 1 103 ? -14.189 -8.138 21.604 1.00 95.06 103 TYR A C 1
ATOM 781 O O . TYR A 1 103 ? -14.424 -8.810 22.609 1.00 95.06 103 TYR A O 1
ATOM 789 N N . ALA A 1 104 ? -14.149 -8.680 20.383 1.00 95.12 104 ALA A N 1
ATOM 790 C CA . ALA A 1 104 ? -14.382 -10.105 20.155 1.00 95.12 104 ALA A CA 1
ATOM 791 C C . ALA A 1 104 ? -13.384 -10.983 20.932 1.00 95.12 104 ALA A C 1
ATOM 793 O O . ALA A 1 104 ? -13.774 -11.989 21.522 1.00 95.12 104 ALA A O 1
ATOM 794 N N . GLN A 1 105 ? -12.117 -10.573 21.013 1.00 95.94 105 GLN A N 1
ATOM 795 C CA . GLN A 1 105 ? -11.085 -11.310 21.739 1.00 95.94 105 GLN A CA 1
ATOM 796 C C . GLN A 1 105 ? -11.275 -11.289 23.260 1.00 95.94 105 GLN A C 1
ATOM 798 O O . GLN A 1 105 ? -11.307 -12.339 23.902 1.00 95.94 105 GLN A O 1
ATOM 803 N N . PHE A 1 106 ? -11.374 -10.099 23.850 1.00 95.94 106 PHE A N 1
ATOM 804 C CA . PHE A 1 106 ? -11.303 -9.915 25.299 1.00 95.94 106 PHE A CA 1
ATOM 805 C C . PHE A 1 106 ? -12.669 -9.941 25.987 1.00 95.94 106 PHE A C 1
ATOM 807 O O . PHE A 1 106 ? -12.747 -10.385 27.131 1.00 95.94 106 PHE A O 1
ATOM 814 N N . ALA A 1 107 ? -13.733 -9.474 25.326 1.00 96.50 107 ALA A N 1
ATOM 815 C CA . ALA A 1 107 ? -15.078 -9.460 25.902 1.00 96.50 107 ALA A CA 1
ATOM 816 C C . ALA A 1 107 ? -15.863 -10.735 25.564 1.00 96.50 107 ALA A C 1
ATOM 818 O O . ALA A 1 107 ? -16.565 -11.265 26.422 1.00 96.50 107 ALA A O 1
ATOM 819 N N . GLU A 1 108 ? -15.728 -11.243 24.337 1.00 96.44 108 GLU A N 1
ATOM 820 C CA . GLU A 1 108 ? -16.484 -12.416 23.870 1.00 96.44 108 GLU A CA 1
ATOM 821 C C . GLU A 1 108 ? -15.675 -13.721 23.892 1.00 96.44 108 GLU A C 1
ATOM 823 O O . GLU A 1 108 ? -16.237 -14.797 23.696 1.00 96.44 108 GLU A O 1
ATOM 828 N N . GLY A 1 109 ? -14.363 -13.652 24.143 1.00 96.81 109 GLY A N 1
ATOM 829 C CA . GLY A 1 109 ? -13.493 -14.827 24.216 1.00 96.81 109 GLY A CA 1
ATOM 830 C C . GLY A 1 109 ? -13.245 -15.514 22.869 1.00 96.81 109 GLY A C 1
ATOM 831 O O . GLY A 1 109 ? -12.861 -16.685 22.844 1.00 96.81 109 GLY A O 1
ATOM 832 N N . GLN A 1 110 ? -13.466 -14.825 21.747 1.00 96.81 110 GLN A N 1
ATOM 833 C CA . GLN A 1 110 ? -13.235 -15.370 20.411 1.00 96.81 110 GLN A CA 1
ATOM 834 C C . GLN A 1 110 ? -11.756 -15.290 20.034 1.00 96.81 110 GLN A C 1
ATOM 836 O O . GLN A 1 110 ? -11.141 -14.235 20.138 1.00 96.81 110 GLN A O 1
ATOM 841 N N . ARG A 1 111 ? -11.184 -16.399 19.545 1.00 96.75 111 ARG A N 1
ATOM 842 C CA . ARG A 1 111 ? -9.796 -16.455 19.043 1.00 96.75 111 ARG A CA 1
ATOM 843 C C . ARG A 1 111 ? -8.765 -15.761 19.962 1.00 96.75 111 ARG A C 1
ATOM 845 O O . ARG A 1 111 ? -7.997 -14.912 19.503 1.00 96.75 111 ARG A O 1
ATOM 852 N N . PRO A 1 112 ? -8.696 -16.133 21.259 1.00 96.56 112 PRO A N 1
ATOM 853 C CA . PRO A 1 112 ? -7.749 -15.537 22.206 1.00 96.56 112 PRO A CA 1
ATOM 854 C C . PRO A 1 112 ? -6.279 -15.780 21.830 1.00 96.56 112 PRO A C 1
ATOM 856 O O . PRO A 1 112 ? -5.399 -15.120 22.373 1.00 96.56 112 PRO A O 1
ATOM 859 N N . ASP A 1 113 ? -6.017 -16.709 20.909 1.00 97.31 113 ASP A N 1
ATOM 860 C CA . ASP A 1 113 ? -4.702 -17.021 20.355 1.00 97.31 113 ASP A CA 1
ATOM 861 C C . ASP A 1 113 ? -4.153 -15.936 19.408 1.00 97.31 113 ASP A C 1
ATOM 863 O O . ASP A 1 113 ? -2.937 -15.813 19.236 1.00 97.31 113 ASP A O 1
ATOM 867 N N . LEU A 1 114 ? -5.021 -15.133 18.788 1.00 97.44 114 LEU A N 1
ATOM 868 C CA . LEU A 1 114 ? -4.601 -14.095 17.848 1.00 97.44 114 LEU A CA 1
ATOM 869 C C . LEU A 1 114 ? -3.977 -12.899 18.573 1.00 97.44 114 LEU A C 1
ATOM 871 O O . LEU A 1 114 ? -4.374 -12.531 19.675 1.00 97.44 114 LEU A O 1
ATOM 875 N N . LEU A 1 115 ? -3.002 -12.253 17.935 1.00 97.12 115 LEU A N 1
ATOM 876 C CA . LEU A 1 115 ? -2.504 -10.949 18.371 1.00 97.12 115 LEU A CA 1
ATOM 877 C C . LEU A 1 115 ? -2.861 -9.902 17.323 1.00 97.12 115 LEU A C 1
ATOM 879 O O . LEU A 1 115 ? -2.347 -9.958 16.212 1.00 97.12 115 LEU A O 1
ATOM 883 N N . VAL A 1 116 ? -3.714 -8.945 17.675 1.00 97.06 116 VAL A N 1
ATOM 884 C CA . VAL A 1 116 ? -4.141 -7.882 16.756 1.00 97.06 116 VAL A CA 1
ATOM 885 C C . VAL A 1 116 ? -3.392 -6.594 17.073 1.00 97.06 116 VAL A C 1
ATOM 887 O O . VAL A 1 116 ? -3.390 -6.150 18.223 1.00 97.06 116 VAL A O 1
ATOM 890 N N . LEU A 1 117 ? -2.754 -6.008 16.060 1.00 96.75 117 LEU A N 1
ATOM 891 C CA . LEU A 1 117 ? -1.895 -4.834 16.175 1.00 96.75 117 LEU A CA 1
ATOM 892 C C . LEU A 1 117 ? -2.273 -3.766 15.146 1.00 96.75 117 LEU A C 1
ATOM 894 O O . LEU A 1 117 ? -2.642 -4.075 14.014 1.00 96.75 117 LEU A O 1
ATOM 898 N N . ALA A 1 118 ? -2.102 -2.506 15.534 1.00 96.19 118 ALA A N 1
ATOM 899 C CA . ALA A 1 118 ? -2.171 -1.354 14.645 1.00 96.19 118 ALA A CA 1
ATOM 900 C C . ALA A 1 118 ? -1.018 -0.385 14.959 1.00 96.19 118 ALA A C 1
ATOM 902 O O . ALA A 1 118 ? -0.490 -0.413 16.081 1.00 96.19 118 ALA A O 1
ATOM 903 N N . PRO A 1 119 ? -0.621 0.487 14.015 1.00 95.00 119 PRO A N 1
ATOM 904 C CA . PRO A 1 119 ? 0.349 1.535 14.278 1.00 95.00 119 PRO A CA 1
ATOM 905 C C . PRO A 1 119 ? -0.048 2.419 15.464 1.00 95.00 119 PRO A C 1
ATOM 907 O O . PRO A 1 119 ? -1.222 2.574 15.804 1.00 95.00 119 PRO A O 1
ATOM 910 N N . LEU A 1 120 ? 0.953 3.041 16.082 1.00 92.62 120 LEU A N 1
ATOM 911 C CA . LEU A 1 120 ? 0.830 3.963 17.209 1.00 92.62 120 LEU A CA 1
ATOM 912 C C . LEU A 1 120 ? 0.205 3.330 18.465 1.00 92.62 120 LEU A C 1
ATOM 914 O O . LEU A 1 120 ? -0.279 4.046 19.344 1.00 92.62 120 LEU A O 1
ATOM 918 N N . ILE A 1 121 ? 0.230 1.996 18.573 1.00 88.81 121 ILE A N 1
ATOM 919 C CA . ILE A 1 121 ? -0.174 1.273 19.787 1.00 88.81 121 ILE A CA 1
ATOM 920 C C . ILE A 1 121 ? 0.758 1.576 20.970 1.00 88.81 121 ILE A C 1
ATOM 922 O O . ILE A 1 121 ? 0.308 1.664 22.111 1.00 88.81 121 ILE A O 1
ATOM 926 N N . THR A 1 122 ? 2.047 1.808 20.703 1.00 91.69 122 THR A N 1
ATOM 927 C CA . THR A 1 122 ? 3.012 2.367 21.661 1.00 91.69 122 THR A CA 1
ATOM 928 C C . THR A 1 122 ? 3.882 3.422 20.953 1.00 91.69 122 THR A C 1
ATOM 930 O O . THR A 1 122 ? 3.878 3.478 19.721 1.00 91.69 122 THR A O 1
ATOM 933 N N . PRO A 1 123 ? 4.643 4.267 21.680 1.00 92.44 123 PRO A N 1
ATOM 934 C CA . PRO A 1 123 ? 5.500 5.282 21.060 1.00 92.44 123 PRO A CA 1
ATOM 935 C C . PRO A 1 123 ? 6.787 4.712 20.433 1.00 92.44 123 PRO A C 1
ATOM 937 O O . PRO A 1 123 ? 7.617 5.486 19.951 1.00 92.44 123 PRO A O 1
ATOM 940 N N . ALA A 1 124 ? 6.984 3.390 20.468 1.00 94.38 124 ALA A N 1
ATOM 941 C CA . ALA A 1 124 ? 8.175 2.747 19.933 1.00 94.38 124 ALA A CA 1
ATOM 942 C C . ALA A 1 124 ? 8.281 2.954 18.402 1.00 94.38 124 ALA A C 1
ATOM 944 O O . ALA A 1 124 ? 7.255 2.895 17.714 1.00 94.38 124 ALA A O 1
ATOM 945 N N . PRO A 1 125 ? 9.482 3.216 17.849 1.00 92.50 125 PRO A N 1
ATOM 946 C CA . PRO A 1 125 ? 9.666 3.471 16.417 1.00 92.50 125 PRO A CA 1
ATOM 947 C C . PRO A 1 125 ? 9.111 2.370 15.506 1.00 92.50 125 PRO A C 1
ATOM 949 O O . PRO A 1 125 ? 8.486 2.675 14.493 1.00 92.50 125 PRO A O 1
ATOM 952 N N . GLU A 1 126 ? 9.277 1.108 15.896 1.00 94.38 126 GLU A N 1
ATOM 953 C CA . GLU A 1 126 ? 8.768 -0.078 15.202 1.00 94.38 126 GLU A CA 1
ATOM 954 C C . GLU A 1 126 ? 7.239 -0.111 15.085 1.00 94.38 126 GLU A C 1
ATOM 956 O O . GLU A 1 126 ? 6.703 -0.793 14.223 1.00 94.38 126 GLU A O 1
ATOM 961 N N . HIS A 1 127 ? 6.519 0.648 15.912 1.00 95.00 127 HIS A N 1
ATOM 962 C CA . HIS A 1 127 ? 5.062 0.718 15.870 1.00 95.00 127 HIS A CA 1
ATOM 963 C C . HIS A 1 127 ? 4.561 1.972 15.154 1.00 95.00 127 HIS A C 1
ATOM 965 O O . HIS A 1 127 ? 3.358 2.200 15.114 1.00 95.00 127 HIS A O 1
ATOM 971 N N . ARG A 1 128 ? 5.438 2.829 14.619 1.00 93.56 128 ARG A N 1
ATOM 972 C CA . ARG A 1 128 ? 5.027 4.139 14.091 1.00 93.56 128 ARG A CA 1
ATOM 973 C C . ARG A 1 128 ? 4.191 4.041 12.817 1.00 93.56 128 ARG A C 1
ATOM 975 O O . ARG A 1 128 ? 3.274 4.839 12.649 1.00 93.56 128 ARG A O 1
ATOM 982 N N . THR A 1 129 ? 4.511 3.096 11.939 1.00 94.69 129 THR A N 1
ATOM 983 C CA . THR A 1 129 ? 3.854 2.926 10.636 1.00 94.69 129 THR A CA 1
ATOM 984 C C . THR A 1 129 ? 3.497 1.465 10.404 1.00 94.69 129 THR A C 1
ATOM 986 O O . THR A 1 129 ? 3.980 0.581 11.117 1.00 94.69 129 THR A O 1
ATOM 989 N N . VAL A 1 130 ? 2.630 1.197 9.423 1.00 96.44 130 VAL A N 1
ATOM 990 C CA . VAL A 1 130 ? 2.206 -0.177 9.117 1.00 96.44 130 VAL A CA 1
ATOM 991 C C . VAL A 1 130 ? 3.400 -1.013 8.669 1.00 96.44 130 VAL A C 1
ATOM 993 O O . VAL A 1 130 ? 3.597 -2.112 9.181 1.00 96.44 130 VAL A O 1
ATOM 996 N N . ALA A 1 131 ? 4.238 -0.484 7.775 1.00 96.25 131 ALA A N 1
ATOM 997 C CA . ALA A 1 131 ? 5.399 -1.211 7.275 1.00 96.25 131 ALA A CA 1
ATOM 998 C C . ALA A 1 131 ? 6.410 -1.544 8.383 1.00 96.25 131 ALA A C 1
ATOM 1000 O O . ALA A 1 131 ? 6.888 -2.677 8.457 1.00 96.25 131 ALA A O 1
ATOM 1001 N N . ALA A 1 132 ? 6.691 -0.595 9.283 1.00 95.50 132 ALA A N 1
ATOM 1002 C CA . ALA A 1 132 ? 7.563 -0.837 10.433 1.00 95.50 132 ALA A CA 1
ATOM 1003 C C . ALA A 1 132 ? 6.996 -1.930 11.358 1.00 95.50 132 ALA A C 1
ATOM 1005 O O . ALA A 1 132 ? 7.726 -2.828 11.786 1.00 95.50 132 ALA A O 1
ATOM 1006 N N . LEU A 1 133 ? 5.681 -1.903 11.591 1.00 97.06 133 LEU A N 1
ATOM 1007 C CA . LEU A 1 133 ? 4.994 -2.858 12.455 1.00 97.06 133 LEU A CA 1
ATOM 1008 C C . LEU A 1 133 ? 4.986 -4.271 11.860 1.00 97.06 133 LEU A C 1
ATOM 1010 O O . LEU A 1 133 ? 5.236 -5.237 12.577 1.00 97.06 133 LEU A O 1
ATOM 1014 N N . VAL A 1 134 ? 4.757 -4.398 10.548 1.00 97.81 134 VAL A N 1
ATOM 1015 C CA . VAL A 1 134 ? 4.857 -5.677 9.826 1.00 97.81 134 VAL A CA 1
ATOM 1016 C C . VAL A 1 134 ? 6.287 -6.218 9.890 1.00 97.81 134 VAL A C 1
ATOM 1018 O O . VAL A 1 134 ? 6.487 -7.382 10.237 1.00 97.81 134 VAL A O 1
ATOM 1021 N N . GLN A 1 135 ? 7.293 -5.375 9.627 1.00 96.44 135 GLN A N 1
ATOM 1022 C CA . GLN A 1 135 ? 8.705 -5.762 9.700 1.00 96.44 135 GLN A CA 1
ATOM 1023 C C . GLN A 1 135 ? 9.093 -6.288 11.086 1.00 96.44 135 GLN A C 1
ATOM 1025 O O . GLN A 1 135 ? 9.859 -7.247 11.192 1.00 96.44 135 GLN A O 1
ATOM 1030 N N . TRP A 1 136 ? 8.588 -5.652 12.139 1.00 96.69 136 TRP A N 1
ATOM 1031 C CA . TRP A 1 136 ? 8.802 -6.067 13.519 1.00 96.69 136 TRP A CA 1
ATOM 1032 C C . TRP A 1 136 ? 8.064 -7.367 13.853 1.00 96.69 136 TRP A C 1
ATOM 1034 O O . TRP A 1 136 ? 8.665 -8.284 14.412 1.00 96.69 136 TRP A O 1
ATOM 1044 N N . ALA A 1 137 ? 6.801 -7.500 13.437 1.00 97.38 137 ALA A N 1
ATOM 1045 C CA . ALA A 1 137 ? 5.996 -8.701 13.659 1.00 97.38 137 ALA A CA 1
ATOM 1046 C C . ALA A 1 137 ? 6.610 -9.954 13.009 1.00 97.38 137 ALA A C 1
ATOM 1048 O O . ALA A 1 137 ? 6.588 -11.032 13.605 1.00 97.38 137 ALA A O 1
ATOM 1049 N N . LEU A 1 138 ? 7.220 -9.820 11.824 1.00 97.00 138 LEU A N 1
ATOM 1050 C CA . LEU A 1 138 ? 7.900 -10.926 11.136 1.00 97.00 138 LEU A CA 1
ATOM 1051 C C . LEU A 1 138 ? 9.061 -11.523 11.952 1.00 97.00 138 LEU A C 1
ATOM 1053 O O . LEU A 1 138 ? 9.365 -12.706 11.814 1.00 97.00 138 LEU A O 1
ATOM 1057 N N . GLN A 1 139 ? 9.683 -10.750 12.849 1.00 96.38 139 GLN A N 1
ATOM 1058 C CA . GLN A 1 139 ? 10.793 -11.223 13.690 1.00 96.38 139 GLN A CA 1
ATOM 1059 C C . GLN A 1 139 ? 10.342 -12.236 14.754 1.00 96.38 139 GLN A C 1
ATOM 1061 O O . GLN A 1 139 ? 11.170 -12.927 15.342 1.00 96.38 139 GLN A O 1
ATOM 1066 N N . TRP A 1 140 ? 9.036 -12.336 15.014 1.00 95.50 140 TRP A N 1
ATOM 1067 C CA . TRP A 1 140 ? 8.484 -13.172 16.080 1.00 95.50 140 TRP A CA 1
ATOM 1068 C C . TRP A 1 140 ? 8.298 -14.635 15.664 1.00 95.50 140 TRP A C 1
ATOM 1070 O O . TRP A 1 140 ? 7.940 -15.465 16.498 1.00 95.50 140 TRP A O 1
ATOM 1080 N N . GLY A 1 141 ? 8.488 -14.960 14.379 1.00 95.00 141 GLY A N 1
ATOM 1081 C CA . GLY A 1 141 ? 8.301 -16.317 13.854 1.00 95.00 141 GLY A CA 1
ATOM 1082 C C . GLY A 1 141 ? 6.850 -16.816 13.896 1.00 95.00 141 GLY A C 1
ATOM 1083 O O . GLY A 1 141 ? 6.605 -18.014 13.776 1.00 95.00 141 GLY A O 1
ATOM 1084 N N . ARG A 1 142 ? 5.882 -15.910 14.084 1.00 97.00 142 ARG A N 1
ATOM 1085 C CA . ARG A 1 142 ? 4.441 -16.190 14.020 1.00 97.00 142 ARG A CA 1
ATOM 1086 C C . ARG A 1 142 ? 3.924 -15.882 12.609 1.00 97.00 142 ARG A C 1
ATOM 1088 O O . ARG A 1 142 ? 4.467 -14.982 11.973 1.00 97.00 142 ARG A O 1
ATOM 1095 N N . PRO A 1 143 ? 2.866 -16.556 12.121 1.00 98.19 143 PRO A N 1
ATOM 1096 C CA . PRO A 1 143 ? 2.209 -16.155 10.879 1.00 98.19 143 PRO A CA 1
ATOM 1097 C C . PRO A 1 143 ? 1.732 -14.702 10.974 1.00 98.19 143 PRO A C 1
ATOM 1099 O O . PRO A 1 143 ? 1.011 -14.363 11.913 1.00 98.19 143 PRO A O 1
ATOM 1102 N N . VAL A 1 144 ? 2.125 -13.854 10.024 1.00 98.62 144 VAL A N 1
ATOM 1103 C CA . VAL A 1 144 ? 1.703 -12.448 9.959 1.00 98.62 144 VAL A CA 1
ATOM 1104 C C . VAL A 1 144 ? 0.705 -12.288 8.820 1.00 98.62 144 VAL A C 1
ATOM 1106 O O . VAL A 1 144 ? 0.999 -12.628 7.673 1.00 98.62 144 VAL A O 1
ATOM 1109 N N . LEU A 1 145 ? -0.479 -11.774 9.138 1.00 98.50 145 LEU A N 1
ATOM 1110 C CA . LEU A 1 145 ? -1.512 -11.440 8.165 1.00 98.50 145 LEU A CA 1
ATOM 1111 C C . LEU A 1 145 ? -1.888 -9.966 8.299 1.00 98.50 145 LEU A C 1
ATOM 1113 O O . LEU A 1 145 ? -1.940 -9.418 9.399 1.00 98.50 145 LEU A O 1
ATOM 1117 N N . LEU A 1 146 ? -2.216 -9.341 7.181 1.00 98.38 146 LEU A N 1
ATOM 1118 C CA . LEU A 1 146 ? -2.899 -8.061 7.135 1.00 98.38 146 LEU A CA 1
ATOM 1119 C C . LEU A 1 146 ? -4.405 -8.308 7.269 1.00 98.38 146 LEU A C 1
ATOM 1121 O O . LEU A 1 146 ? -4.936 -9.215 6.627 1.00 98.38 146 LEU A O 1
ATOM 1125 N N . ALA A 1 147 ? -5.095 -7.499 8.072 1.00 96.81 147 ALA A N 1
ATOM 1126 C CA . ALA A 1 147 ? -6.543 -7.607 8.277 1.00 96.81 147 ALA A CA 1
ATOM 1127 C C . ALA A 1 147 ? -7.366 -7.209 7.033 1.00 96.81 147 ALA A C 1
ATOM 1129 O O . ALA A 1 147 ? -8.541 -7.559 6.931 1.00 96.81 147 ALA A O 1
ATOM 1130 N N . LYS A 1 148 ? -6.743 -6.469 6.107 1.00 95.44 148 LYS A N 1
ATOM 1131 C CA . LYS A 1 148 ? -7.277 -6.036 4.811 1.00 95.44 148 LYS A CA 1
ATOM 1132 C C . LYS A 1 148 ? -6.128 -5.743 3.834 1.00 95.44 148 LYS A C 1
ATOM 1134 O O . LYS A 1 148 ? -4.998 -5.542 4.293 1.00 95.44 148 LYS A O 1
ATOM 1139 N N . PRO A 1 149 ? -6.379 -5.667 2.513 1.00 96.25 149 PRO A N 1
ATOM 1140 C CA . PRO A 1 149 ? -5.384 -5.183 1.562 1.00 96.25 149 PRO A CA 1
ATOM 1141 C C . PRO A 1 149 ? -4.918 -3.763 1.908 1.00 96.25 149 PRO A C 1
ATOM 1143 O O . PRO A 1 149 ? -5.734 -2.881 2.179 1.00 96.25 149 PRO A O 1
ATOM 1146 N N . MET A 1 150 ? -3.604 -3.544 1.887 1.00 95.88 150 MET A N 1
ATOM 1147 C CA . MET A 1 150 ? -2.969 -2.263 2.204 1.00 95.88 150 MET A CA 1
ATOM 1148 C C . MET A 1 150 ? -1.911 -1.947 1.142 1.00 95.88 150 MET A C 1
ATOM 1150 O O . MET A 1 150 ? -0.765 -2.376 1.259 1.00 95.88 150 MET A O 1
ATOM 1154 N N . ALA A 1 151 ? -2.335 -1.224 0.100 1.00 92.44 151 ALA A N 1
ATOM 1155 C CA . ALA A 1 151 ? -1.514 -0.858 -1.057 1.00 92.44 151 ALA A CA 1
ATOM 1156 C C . ALA A 1 151 ? -0.211 -0.132 -0.673 1.00 92.44 151 ALA A C 1
ATOM 1158 O O . ALA A 1 151 ? -0.187 0.693 0.250 1.00 92.44 151 ALA A O 1
ATOM 1159 N N . GLY A 1 152 ? 0.863 -0.465 -1.384 1.00 93.19 152 GLY A N 1
ATOM 1160 C CA . GLY A 1 152 ? 2.229 -0.012 -1.142 1.00 93.19 152 GLY A CA 1
ATOM 1161 C C . GLY A 1 152 ? 3.068 -0.977 -0.317 1.00 93.19 152 GLY A C 1
ATOM 1162 O O . GLY A 1 152 ? 4.291 -0.987 -0.438 1.00 93.19 152 GLY A O 1
ATOM 1163 N N . LEU A 1 153 ? 2.461 -1.830 0.513 1.00 96.75 153 LEU A N 1
ATOM 1164 C CA . LEU A 1 153 ? 3.237 -2.781 1.315 1.00 96.75 153 LEU A CA 1
ATOM 1165 C C . LEU A 1 153 ? 3.924 -3.849 0.448 1.00 96.75 153 LEU A C 1
ATOM 1167 O O . LEU A 1 153 ? 4.981 -4.347 0.834 1.00 96.75 153 LEU A O 1
ATOM 1171 N N . GLU A 1 154 ? 3.396 -4.150 -0.740 1.00 95.00 154 GLU A N 1
ATOM 1172 C CA . GLU A 1 154 ? 3.995 -5.038 -1.747 1.00 95.00 154 GLU A CA 1
ATOM 1173 C C . GLU A 1 154 ? 5.360 -4.560 -2.261 1.00 95.00 154 GLU A C 1
ATOM 1175 O O . GLU A 1 154 ? 6.116 -5.340 -2.855 1.00 95.00 154 GLU A O 1
ATOM 1180 N N . GLN A 1 155 ? 5.691 -3.288 -2.020 1.00 95.25 155 GLN A N 1
ATOM 1181 C CA . GLN A 1 155 ? 6.993 -2.733 -2.359 1.00 95.25 155 GLN A CA 1
ATOM 1182 C C . GLN A 1 155 ? 8.102 -3.225 -1.424 1.00 95.25 155 GLN A C 1
ATOM 1184 O O . GLN A 1 155 ? 9.274 -3.230 -1.796 1.00 95.25 155 GLN A O 1
ATOM 1189 N N . ARG A 1 156 ? 7.750 -3.635 -0.202 1.00 96.19 156 ARG A N 1
ATOM 1190 C CA . ARG A 1 156 ? 8.697 -4.133 0.807 1.00 96.19 156 ARG A CA 1
ATOM 1191 C C . ARG A 1 156 ? 8.478 -5.596 1.138 1.00 96.19 156 ARG A C 1
ATOM 1193 O O . ARG A 1 156 ? 9.436 -6.287 1.478 1.00 96.19 156 ARG A O 1
ATOM 1200 N N . PHE A 1 157 ? 7.241 -6.065 1.062 1.00 97.69 157 PHE A N 1
ATOM 1201 C CA . PHE A 1 157 ? 6.851 -7.388 1.516 1.00 97.69 157 PHE A CA 1
ATOM 1202 C C . PHE A 1 157 ? 6.285 -8.237 0.389 1.00 97.69 157 PHE A C 1
ATOM 1204 O O . PHE A 1 157 ? 5.687 -7.742 -0.565 1.00 97.69 157 PHE A O 1
ATOM 1211 N N . ASP A 1 158 ? 6.460 -9.541 0.534 1.00 97.00 158 ASP A N 1
ATOM 1212 C CA . ASP A 1 158 ? 5.822 -10.522 -0.319 1.00 97.00 158 ASP A CA 1
ATOM 1213 C C . ASP A 1 158 ? 4.407 -10.819 0.194 1.00 97.00 158 ASP A C 1
ATOM 1215 O O . ASP A 1 158 ? 4.223 -11.435 1.253 1.00 97.00 158 ASP A O 1
ATOM 1219 N N . LEU A 1 159 ? 3.410 -10.309 -0.533 1.00 97.50 159 LEU A N 1
ATOM 1220 C CA . LEU A 1 159 ? 2.005 -10.302 -0.137 1.00 97.50 159 LEU A CA 1
ATOM 1221 C C . LEU A 1 159 ? 1.195 -11.281 -0.979 1.00 97.50 159 LEU A C 1
ATOM 1223 O O . LEU A 1 159 ? 1.218 -11.229 -2.206 1.00 97.50 159 LEU A O 1
ATOM 1227 N N . HIS A 1 160 ? 0.423 -12.130 -0.309 1.00 97.06 160 HIS A N 1
ATOM 1228 C CA . HIS A 1 160 ? -0.407 -13.138 -0.957 1.00 97.06 160 HIS A CA 1
ATOM 1229 C C . HIS A 1 160 ? -1.847 -13.068 -0.448 1.00 97.06 160 HIS A C 1
ATOM 1231 O O . HIS A 1 160 ? -2.050 -13.042 0.768 1.00 97.06 160 HIS A O 1
ATOM 1237 N N . PRO A 1 161 ? -2.863 -13.085 -1.329 1.00 97.38 161 PRO A N 1
ATOM 1238 C CA . PRO A 1 161 ? -4.249 -13.200 -0.897 1.00 97.38 161 PRO A CA 1
ATOM 1239 C C . PRO A 1 161 ? -4.453 -14.412 0.019 1.00 97.38 161 PRO A C 1
ATOM 1241 O O . PRO A 1 161 ? -3.945 -15.505 -0.243 1.00 97.38 161 PRO A O 1
ATOM 1244 N N . HIS A 1 162 ? -5.207 -14.213 1.093 1.00 96.12 162 HIS A N 1
ATOM 1245 C CA . HIS A 1 162 ? -5.685 -15.268 1.975 1.00 96.12 162 HIS A CA 1
ATOM 1246 C C . HIS A 1 162 ? -7.223 -15.291 1.946 1.00 96.12 162 HIS A C 1
ATOM 1248 O O . HIS A 1 162 ? -7.849 -14.554 1.185 1.00 96.12 162 HIS A O 1
ATOM 1254 N N . ALA A 1 163 ? -7.854 -16.178 2.715 1.00 95.94 163 ALA A N 1
ATOM 1255 C CA . ALA A 1 163 ? -9.310 -16.236 2.775 1.00 95.94 163 ALA A CA 1
ATOM 1256 C C . ALA A 1 163 ? -9.916 -14.906 3.272 1.00 95.94 163 ALA A C 1
ATOM 1258 O O . ALA A 1 163 ? -9.345 -14.223 4.124 1.00 95.94 163 ALA A O 1
ATOM 1259 N N . GLY A 1 164 ? -11.098 -14.560 2.754 1.00 93.94 164 GLY A N 1
ATOM 1260 C CA . GLY A 1 164 ? -11.801 -13.328 3.118 1.00 93.94 164 GLY A CA 1
ATOM 1261 C C . GLY A 1 164 ? -10.964 -12.068 2.834 1.00 93.94 164 GLY A C 1
ATOM 1262 O O . GLY A 1 164 ? -10.357 -11.978 1.768 1.00 93.94 164 GLY A O 1
ATOM 1263 N N . PRO A 1 165 ? -10.916 -11.090 3.757 1.00 95.31 165 PRO A N 1
ATOM 1264 C CA . PRO A 1 165 ? -10.169 -9.849 3.563 1.00 95.31 165 PRO A CA 1
ATOM 1265 C C . PRO A 1 165 ? -8.671 -9.998 3.870 1.00 95.31 165 PRO A C 1
ATOM 1267 O O . PRO A 1 165 ? -7.916 -9.038 3.724 1.00 95.31 165 PRO A O 1
ATOM 1270 N N . LEU A 1 166 ? -8.229 -11.167 4.336 1.00 97.88 166 LEU A N 1
ATOM 1271 C CA . LEU A 1 166 ? -6.883 -11.345 4.861 1.00 97.88 166 LEU A CA 1
ATOM 1272 C C . LEU A 1 166 ? -5.841 -11.395 3.739 1.00 97.88 166 LEU A C 1
ATOM 1274 O O . LEU A 1 166 ? -6.061 -11.979 2.679 1.00 97.88 166 LEU A O 1
ATOM 1278 N N . VAL A 1 167 ? -4.662 -10.836 4.007 1.00 98.50 167 VAL A N 1
ATOM 1279 C CA . VAL A 1 167 ? -3.494 -10.932 3.117 1.00 98.50 167 VAL A CA 1
ATOM 1280 C C . VAL A 1 167 ? -2.321 -11.480 3.913 1.00 98.50 167 VAL A C 1
ATOM 1282 O O . VAL A 1 167 ? -1.953 -10.926 4.943 1.00 98.50 167 VAL A O 1
ATOM 1285 N N . ALA A 1 168 ? -1.735 -12.581 3.463 1.00 98.38 168 ALA A N 1
ATOM 1286 C CA . ALA A 1 168 ? -0.578 -13.182 4.104 1.00 98.38 168 ALA A CA 1
ATOM 1287 C C . ALA A 1 168 ? 0.710 -12.440 3.748 1.00 98.38 168 ALA A C 1
ATOM 1289 O O . ALA A 1 168 ? 0.953 -12.137 2.581 1.00 98.38 168 ALA A O 1
ATOM 1290 N N . VAL A 1 169 ? 1.544 -12.202 4.762 1.00 98.44 169 VAL A N 1
ATOM 1291 C CA . VAL A 1 169 ? 2.883 -11.631 4.610 1.00 98.44 169 VAL A CA 1
ATOM 1292 C C . VAL A 1 169 ? 3.898 -12.765 4.731 1.00 98.44 169 VAL A C 1
ATOM 1294 O O . VAL A 1 169 ? 4.098 -13.305 5.820 1.00 98.44 169 VAL A O 1
ATOM 1297 N N . GLN A 1 170 ? 4.527 -13.151 3.620 1.00 96.00 170 GLN A N 1
ATOM 1298 C CA . GLN A 1 170 ? 5.470 -14.281 3.598 1.00 96.00 170 GLN A CA 1
ATOM 1299 C C . GLN A 1 170 ? 6.902 -13.884 3.978 1.00 96.00 170 GLN A C 1
ATOM 1301 O O . GLN A 1 170 ? 7.709 -14.736 4.345 1.00 96.00 170 GLN A O 1
ATOM 1306 N N . GLY A 1 171 ? 7.213 -12.589 3.936 1.00 95.88 171 GLY A N 1
ATOM 1307 C CA . GLY A 1 171 ? 8.534 -12.056 4.243 1.00 95.88 171 GLY A CA 1
ATOM 1308 C C . GLY A 1 171 ? 8.835 -10.807 3.418 1.00 95.88 171 GLY A C 1
ATOM 1309 O O . GLY A 1 171 ? 7.907 -10.172 2.912 1.00 95.88 171 GLY A O 1
ATOM 1310 N N . PRO A 1 172 ? 10.117 -10.433 3.288 1.00 95.50 172 PRO A N 1
ATOM 1311 C CA . PRO A 1 172 ? 10.542 -9.377 2.379 1.00 95.50 172 PRO A CA 1
ATOM 1312 C C . PRO A 1 172 ? 10.241 -9.727 0.917 1.00 95.50 172 PRO A C 1
ATOM 1314 O O . PRO A 1 172 ? 10.370 -10.878 0.504 1.00 95.50 172 PRO A O 1
ATOM 1317 N N . ALA A 1 173 ? 9.884 -8.718 0.131 1.00 95.38 173 ALA A N 1
ATOM 1318 C CA . ALA A 1 173 ? 9.712 -8.834 -1.308 1.00 95.38 173 ALA A CA 1
ATOM 1319 C C . ALA A 1 173 ? 11.037 -9.198 -1.995 1.00 95.38 173 ALA A C 1
ATOM 1321 O O . ALA A 1 173 ? 12.086 -8.625 -1.693 1.00 95.38 173 ALA A O 1
ATOM 1322 N N . ALA A 1 174 ? 10.982 -10.104 -2.974 1.00 94.62 174 ALA A N 1
ATOM 1323 C CA . ALA A 1 174 ? 12.110 -10.347 -3.866 1.00 94.62 174 ALA A CA 1
ATOM 1324 C C . ALA A 1 174 ? 12.394 -9.097 -4.714 1.00 94.62 174 ALA A C 1
ATOM 1326 O O . ALA A 1 174 ? 11.474 -8.527 -5.311 1.00 94.62 174 ALA A O 1
ATOM 1327 N N . MET A 1 175 ? 13.665 -8.694 -4.762 1.00 95.50 175 MET A N 1
ATOM 1328 C CA . MET A 1 175 ? 14.123 -7.539 -5.532 1.00 95.50 175 MET A CA 1
ATOM 1329 C C . MET A 1 175 ? 14.610 -7.979 -6.917 1.00 95.50 175 MET A C 1
ATOM 1331 O O . MET A 1 175 ? 15.342 -8.968 -6.998 1.00 95.50 175 MET A O 1
ATOM 1335 N N . PRO A 1 176 ? 14.253 -7.252 -7.989 1.00 95.62 176 PRO A N 1
ATOM 1336 C CA . PRO A 1 176 ? 14.787 -7.512 -9.319 1.00 95.62 176 PRO A CA 1
ATOM 1337 C C . PRO A 1 176 ? 16.306 -7.304 -9.354 1.00 95.62 176 PRO A C 1
ATOM 1339 O O . PRO A 1 176 ? 16.834 -6.407 -8.692 1.00 95.62 176 PRO A O 1
ATOM 1342 N N . THR A 1 177 ? 17.008 -8.121 -10.141 1.00 92.31 177 THR A N 1
ATOM 1343 C CA . THR A 1 177 ? 18.482 -8.159 -10.141 1.00 92.31 177 THR A CA 1
ATOM 1344 C C . THR A 1 177 ? 19.138 -7.635 -11.414 1.00 92.31 177 THR A C 1
ATOM 1346 O O . THR A 1 177 ? 20.358 -7.463 -11.417 1.00 92.31 177 THR A O 1
ATOM 1349 N N . GLU A 1 178 ? 18.396 -7.406 -12.505 1.00 94.75 178 GLU A N 1
ATOM 1350 C CA . GLU A 1 178 ? 19.027 -6.903 -13.730 1.00 94.75 178 GLU A CA 1
ATOM 1351 C C . GLU A 1 178 ? 19.448 -5.442 -13.540 1.00 94.75 178 GLU A C 1
ATO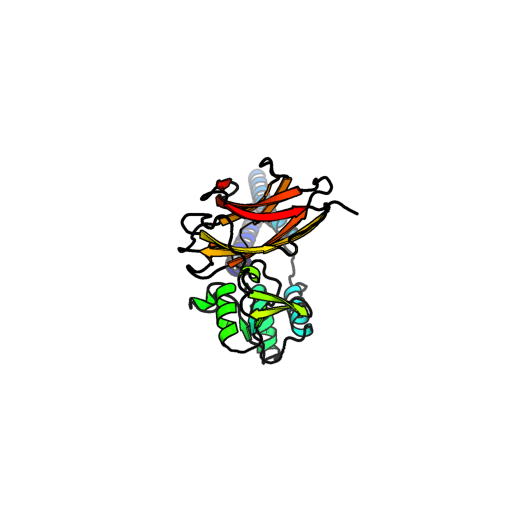M 1353 O O . GLU A 1 178 ? 18.629 -4.619 -13.128 1.00 94.75 178 GLU A O 1
ATOM 1358 N N . PRO A 1 179 ? 20.706 -5.077 -13.832 1.00 95.00 179 PRO A N 1
ATOM 1359 C CA . PRO A 1 179 ? 21.165 -3.711 -13.639 1.00 95.00 179 PRO A CA 1
ATOM 1360 C C . PRO A 1 179 ? 20.475 -2.758 -14.629 1.00 95.00 179 PRO A C 1
ATOM 1362 O O . PRO A 1 179 ? 20.269 -3.122 -15.794 1.00 95.00 179 PRO A O 1
ATOM 1365 N N . PRO A 1 180 ? 20.150 -1.521 -14.212 1.00 95.69 180 PRO A N 1
ATOM 1366 C CA . PRO A 1 180 ? 19.598 -0.531 -15.123 1.00 95.69 180 PRO A CA 1
ATOM 1367 C C . PRO A 1 180 ? 20.671 0.013 -16.075 1.00 95.69 180 PRO A C 1
ATOM 1369 O O . PRO A 1 180 ? 21.866 0.005 -15.773 1.00 95.69 180 PRO A O 1
ATOM 1372 N N . LEU A 1 181 ? 20.243 0.563 -17.213 1.00 94.31 181 LEU A N 1
ATOM 1373 C CA . LEU A 1 181 ? 21.140 1.273 -18.135 1.00 94.31 181 LEU A CA 1
ATOM 1374 C C . LEU A 1 181 ? 21.684 2.573 -17.520 1.00 94.31 181 LEU A C 1
ATOM 1376 O O . LEU A 1 181 ? 22.802 2.980 -17.836 1.00 94.31 181 LEU A O 1
ATOM 1380 N N . GLN A 1 182 ? 20.892 3.232 -16.672 1.00 95.12 182 GLN A N 1
ATOM 1381 C CA . GLN A 1 182 ? 21.259 4.431 -15.924 1.00 95.12 182 GLN A CA 1
ATOM 1382 C C . GLN A 1 182 ? 20.746 4.323 -14.478 1.00 95.12 182 GLN A C 1
ATOM 1384 O O . GLN A 1 182 ? 19.536 4.201 -14.284 1.00 95.12 182 GLN A O 1
ATOM 1389 N N . PRO A 1 183 ? 21.634 4.376 -13.468 1.00 93.25 183 PRO A N 1
ATOM 1390 C CA . PRO A 1 183 ? 21.238 4.179 -12.076 1.00 93.25 183 PRO A CA 1
ATOM 1391 C C . PRO A 1 183 ? 20.736 5.457 -11.386 1.00 93.25 183 PRO A C 1
ATOM 1393 O O . PRO A 1 183 ? 19.885 5.377 -10.509 1.00 93.25 183 PRO A O 1
ATOM 1396 N N . ASP A 1 184 ? 21.234 6.640 -11.747 1.00 95.69 184 ASP A N 1
ATOM 1397 C CA . ASP A 1 184 ? 21.013 7.862 -10.960 1.00 95.69 184 ASP A CA 1
ATOM 1398 C C . ASP A 1 184 ? 19.703 8.570 -11.335 1.00 95.69 184 ASP A C 1
ATOM 1400 O O . ASP A 1 184 ? 19.683 9.400 -12.250 1.00 95.69 184 ASP A O 1
ATOM 1404 N N . LEU A 1 185 ? 18.614 8.238 -10.628 1.00 95.31 185 LEU A N 1
ATOM 1405 C CA . LEU A 1 185 ? 17.278 8.818 -10.829 1.00 95.31 185 LEU A CA 1
ATOM 1406 C C . LEU A 1 185 ? 17.181 10.228 -10.233 1.00 95.31 185 LEU A C 1
ATOM 1408 O O . LEU A 1 185 ? 16.798 11.175 -10.917 1.00 95.31 185 LEU A O 1
ATOM 1412 N N . ALA A 1 186 ? 17.578 10.375 -8.969 1.00 93.62 186 ALA A N 1
ATOM 1413 C CA . ALA A 1 186 ? 17.598 11.636 -8.234 1.00 93.62 186 ALA A CA 1
ATOM 1414 C C . ALA A 1 186 ? 18.769 11.658 -7.231 1.00 93.62 186 ALA A C 1
ATOM 1416 O O . ALA A 1 186 ? 19.319 10.605 -6.912 1.00 93.62 186 ALA A O 1
ATOM 1417 N N . PRO A 1 187 ? 19.153 12.822 -6.667 1.00 91.69 187 PRO A N 1
ATOM 1418 C CA . PRO A 1 187 ? 20.306 12.910 -5.761 1.00 91.69 187 PRO A CA 1
ATOM 1419 C C . PRO A 1 187 ? 20.269 11.938 -4.568 1.00 91.69 187 PRO A C 1
ATOM 1421 O O . PRO A 1 187 ? 21.311 11.458 -4.132 1.00 91.69 187 PRO A O 1
ATOM 1424 N N . ALA A 1 188 ? 19.075 11.635 -4.051 1.00 94.62 188 ALA A N 1
ATOM 1425 C CA . ALA A 1 188 ? 18.868 10.737 -2.915 1.00 94.62 188 ALA A CA 1
ATOM 1426 C C . ALA A 1 188 ? 18.296 9.362 -3.308 1.00 94.62 188 ALA A C 1
ATOM 1428 O O . ALA A 1 188 ? 17.936 8.594 -2.419 1.00 94.62 188 ALA A O 1
ATOM 1429 N N . LEU A 1 189 ? 18.181 9.042 -4.602 1.00 96.06 189 LEU A N 1
ATOM 1430 C CA . LEU A 1 189 ? 17.463 7.855 -5.067 1.00 96.06 189 LEU A CA 1
ATOM 1431 C C . LEU A 1 189 ? 18.078 7.283 -6.347 1.00 96.06 189 LEU A C 1
ATOM 1433 O O . LEU A 1 189 ? 18.165 7.975 -7.362 1.00 96.06 189 LEU A O 1
ATOM 1437 N N . SER A 1 190 ? 18.439 6.003 -6.314 1.00 96.81 190 SER A N 1
ATOM 1438 C CA . SER A 1 190 ? 18.982 5.285 -7.469 1.00 96.81 190 SER A CA 1
ATOM 1439 C C . SER A 1 190 ? 18.091 4.116 -7.873 1.00 96.81 190 SER A C 1
ATOM 1441 O O . SER A 1 190 ? 17.490 3.461 -7.026 1.00 96.81 190 SER A O 1
ATOM 1443 N N . VAL A 1 191 ? 18.044 3.810 -9.166 1.00 97.56 191 VAL A N 1
ATOM 1444 C CA . VAL A 1 191 ? 17.576 2.520 -9.674 1.00 97.56 191 VAL A CA 1
ATOM 1445 C C . VAL A 1 191 ? 18.724 1.527 -9.522 1.00 97.56 191 VAL A C 1
ATOM 1447 O O . VAL A 1 191 ? 19.844 1.808 -9.947 1.00 97.56 191 VAL A O 1
ATOM 1450 N N . ILE A 1 192 ? 18.460 0.374 -8.911 1.00 97.25 192 ILE A N 1
ATOM 1451 C CA . ILE A 1 192 ? 19.476 -0.670 -8.688 1.00 97.25 192 ILE A CA 1
ATOM 1452 C C . ILE A 1 192 ? 19.139 -1.995 -9.367 1.00 97.25 192 ILE A C 1
ATOM 1454 O O . ILE A 1 192 ? 20.011 -2.851 -9.493 1.00 97.25 192 ILE A O 1
ATOM 1458 N N . GLY A 1 193 ? 17.896 -2.158 -9.812 1.00 97.00 193 GLY A N 1
ATOM 1459 C CA . GLY A 1 193 ? 17.430 -3.390 -10.421 1.00 97.00 193 GLY A CA 1
ATOM 1460 C C . GLY A 1 193 ? 16.159 -3.176 -11.224 1.00 97.00 193 GLY A C 1
ATOM 1461 O O . GLY A 1 193 ? 15.358 -2.297 -10.900 1.00 97.00 193 GLY A O 1
ATOM 1462 N N . TRP A 1 194 ? 15.952 -3.985 -12.251 1.00 96.62 194 TRP A N 1
ATOM 1463 C CA . TRP A 1 194 ? 14.675 -4.086 -12.947 1.00 96.62 194 TRP A CA 1
ATOM 1464 C C . TRP A 1 194 ? 14.461 -5.499 -13.490 1.00 96.62 194 TRP A C 1
ATOM 1466 O O . TRP A 1 194 ? 15.409 -6.266 -13.619 1.00 96.62 194 TRP A O 1
ATOM 1476 N N . GLU A 1 195 ? 13.208 -5.869 -13.719 1.00 95.75 195 GLU A N 1
ATOM 1477 C CA . GLU A 1 195 ? 12.836 -7.172 -14.267 1.00 95.75 195 GLU A CA 1
ATOM 1478 C C . GLU A 1 195 ? 11.425 -7.079 -14.871 1.00 95.75 195 GLU A C 1
ATOM 1480 O O . GLU A 1 195 ? 10.463 -6.805 -14.143 1.00 95.75 195 GLU A O 1
ATOM 1485 N N . PRO A 1 196 ? 11.262 -7.254 -16.192 1.00 93.88 196 PRO A N 1
ATOM 1486 C CA . PRO A 1 196 ? 9.949 -7.327 -16.815 1.00 93.88 196 PRO A CA 1
ATOM 1487 C C . PRO A 1 196 ? 9.403 -8.762 -16.774 1.00 93.88 196 PRO A C 1
ATOM 1489 O O . PRO A 1 196 ? 10.160 -9.726 -16.839 1.00 93.88 196 PRO A O 1
ATOM 1492 N N . THR A 1 197 ? 8.077 -8.927 -16.783 1.00 93.19 197 THR A N 1
ATOM 1493 C CA . THR A 1 197 ? 7.442 -10.255 -16.928 1.00 93.19 197 THR A CA 1
ATOM 1494 C C . THR A 1 197 ? 7.839 -10.947 -18.235 1.00 93.19 197 THR A C 1
ATOM 1496 O O . THR A 1 197 ? 7.897 -12.173 -18.294 1.00 93.19 197 THR A O 1
ATOM 1499 N N . ALA A 1 198 ? 8.124 -10.168 -19.284 1.00 91.00 198 ALA A N 1
ATOM 1500 C CA . ALA A 1 198 ? 8.612 -10.666 -20.560 1.00 91.00 198 ALA A CA 1
ATOM 1501 C C . ALA A 1 198 ? 9.509 -9.632 -21.258 1.00 91.00 198 ALA A C 1
ATOM 1503 O O . ALA A 1 198 ? 9.212 -8.439 -21.284 1.00 91.00 198 ALA A O 1
ATOM 1504 N N . LEU A 1 199 ? 10.596 -10.106 -21.875 1.00 89.56 199 LEU A N 1
ATOM 1505 C CA . LEU A 1 199 ? 11.495 -9.287 -22.706 1.00 89.56 199 LEU A CA 1
ATOM 1506 C C . LEU A 1 199 ? 11.038 -9.186 -24.171 1.00 89.56 199 LEU A C 1
ATOM 1508 O O . LEU A 1 199 ? 11.537 -8.341 -24.918 1.00 89.56 199 LEU A O 1
ATOM 1512 N N . ARG A 1 200 ? 10.114 -10.059 -24.585 1.00 93.56 200 ARG A N 1
ATOM 1513 C CA . ARG A 1 200 ? 9.480 -10.077 -25.906 1.00 93.56 200 ARG A CA 1
ATOM 1514 C C . ARG A 1 200 ? 7.975 -10.080 -25.724 1.00 93.56 200 ARG A C 1
ATOM 1516 O O . ARG A 1 200 ? 7.471 -10.953 -25.025 1.00 93.56 200 ARG A O 1
ATOM 1523 N N . VAL A 1 201 ? 7.299 -9.120 -26.336 1.00 93.62 201 VAL A N 1
ATOM 1524 C CA . VAL A 1 201 ? 5.860 -8.889 -26.153 1.00 93.62 201 VAL A CA 1
ATOM 1525 C C . VAL A 1 201 ? 5.216 -8.551 -27.491 1.00 93.62 201 VAL A C 1
ATOM 1527 O O . VAL A 1 201 ? 5.894 -8.080 -28.404 1.00 93.62 201 VAL A O 1
ATOM 1530 N N . GLN A 1 202 ? 3.922 -8.791 -27.616 1.00 94.56 202 GLN A N 1
ATOM 1531 C CA . GLN A 1 202 ? 3.118 -8.398 -28.765 1.00 94.56 202 GLN A CA 1
ATOM 1532 C C . GLN A 1 202 ? 2.369 -7.085 -28.484 1.00 94.56 202 GLN A C 1
ATOM 1534 O O . GLN A 1 202 ? 2.142 -6.719 -27.325 1.00 94.56 202 GLN A O 1
ATOM 1539 N N . PRO A 1 203 ? 1.971 -6.341 -29.529 1.00 95.00 203 PRO A N 1
ATOM 1540 C CA . PRO A 1 203 ? 1.037 -5.233 -29.373 1.00 95.00 203 PRO A CA 1
ATOM 1541 C C . PRO A 1 203 ? -0.255 -5.703 -28.690 1.00 95.00 203 PRO A C 1
ATOM 1543 O O . PRO A 1 203 ? -0.831 -6.719 -29.070 1.00 95.00 203 PRO A O 1
ATOM 1546 N N . GLY A 1 204 ? -0.721 -4.959 -27.688 1.00 94.12 204 GLY A N 1
ATOM 1547 C CA . GLY A 1 204 ? -1.871 -5.321 -26.856 1.00 94.12 204 GLY A CA 1
ATOM 1548 C C . GLY A 1 204 ? -1.532 -6.097 -25.578 1.00 94.12 204 GLY A C 1
ATOM 1549 O O . GLY A 1 204 ? -2.400 -6.206 -24.710 1.00 94.12 204 GLY A O 1
ATOM 1550 N N . ASP A 1 205 ? -0.300 -6.591 -25.416 1.00 94.44 205 ASP A N 1
ATOM 1551 C CA . ASP A 1 205 ? 0.098 -7.319 -24.207 1.00 94.44 205 ASP A CA 1
ATOM 1552 C C . ASP A 1 205 ? 0.128 -6.413 -22.970 1.00 94.44 205 ASP A C 1
ATOM 1554 O O . ASP A 1 205 ? 0.528 -5.246 -23.022 1.00 94.44 205 ASP A O 1
ATOM 1558 N N . LEU A 1 206 ? -0.242 -6.985 -21.821 1.00 94.31 206 LEU A N 1
ATOM 1559 C CA . LEU A 1 206 ? 0.003 -6.388 -20.512 1.00 94.31 206 LEU A CA 1
ATOM 1560 C C . LEU A 1 206 ? 1.396 -6.798 -20.029 1.00 94.31 206 LEU A C 1
ATOM 1562 O O . LEU A 1 206 ? 1.667 -7.982 -19.833 1.00 94.31 206 LEU A O 1
ATOM 1566 N N . VAL A 1 207 ? 2.257 -5.816 -19.781 1.00 93.62 207 VAL A N 1
ATOM 1567 C CA . VAL A 1 207 ? 3.610 -6.037 -19.265 1.00 93.62 207 VAL A CA 1
ATOM 1568 C C . VAL A 1 207 ? 3.690 -5.509 -17.847 1.00 93.62 207 VAL A C 1
ATOM 1570 O O . VAL A 1 207 ? 3.420 -4.330 -17.614 1.00 93.62 207 VAL A O 1
ATOM 1573 N N . THR A 1 208 ? 4.104 -6.359 -16.909 1.00 94.19 208 THR A N 1
ATOM 1574 C CA . THR A 1 208 ? 4.439 -5.926 -15.553 1.00 94.19 208 THR A CA 1
ATOM 1575 C C . THR A 1 208 ? 5.955 -5.776 -15.416 1.00 94.19 208 THR A C 1
ATOM 1577 O O . THR A 1 208 ? 6.715 -6.677 -15.761 1.00 94.19 208 THR A O 1
ATOM 1580 N N . LEU A 1 209 ? 6.412 -4.626 -14.927 1.00 94.38 209 LEU A N 1
ATOM 1581 C CA . LEU A 1 209 ? 7.795 -4.339 -14.568 1.00 94.38 209 LEU A CA 1
ATOM 1582 C C . LEU A 1 209 ? 7.939 -4.291 -13.051 1.00 94.38 209 LEU A C 1
ATOM 1584 O O . LEU A 1 209 ? 7.214 -3.572 -12.366 1.00 94.38 209 LEU A O 1
ATOM 1588 N N . SER A 1 210 ? 8.930 -5.017 -12.552 1.00 95.75 210 SER A N 1
ATOM 1589 C CA . SER A 1 210 ? 9.468 -4.878 -11.207 1.00 95.75 210 SER A CA 1
ATOM 1590 C C . SER A 1 210 ? 10.702 -3.984 -11.268 1.00 95.75 210 SER A C 1
ATOM 1592 O O . SER A 1 210 ? 11.593 -4.230 -12.077 1.00 95.75 210 SER A O 1
ATOM 1594 N N . ILE A 1 211 ? 10.766 -2.932 -10.454 1.00 96.88 211 ILE A N 1
ATOM 1595 C CA . ILE A 1 211 ? 11.885 -1.979 -10.429 1.00 96.88 211 ILE A CA 1
ATOM 1596 C C . ILE A 1 211 ? 12.353 -1.820 -8.983 1.00 96.88 211 ILE A C 1
ATOM 1598 O O . ILE A 1 211 ? 11.564 -1.447 -8.123 1.00 96.88 211 ILE A O 1
ATOM 1602 N N . ALA A 1 212 ? 13.630 -2.077 -8.706 1.00 97.38 212 ALA A N 1
ATOM 1603 C CA . ALA A 1 212 ? 14.233 -1.841 -7.400 1.00 97.38 212 ALA A CA 1
ATOM 1604 C C . ALA A 1 212 ? 14.831 -0.435 -7.337 1.00 97.38 212 ALA A C 1
ATOM 1606 O O . ALA A 1 212 ? 15.716 -0.078 -8.123 1.00 97.38 212 ALA A O 1
ATOM 1607 N N . LEU A 1 213 ? 14.373 0.333 -6.355 1.00 96.94 213 LEU A N 1
ATOM 1608 C CA . LEU A 1 213 ? 14.860 1.661 -6.023 1.00 96.94 213 LEU A CA 1
ATOM 1609 C C . LEU A 1 213 ? 15.590 1.625 -4.685 1.00 96.94 213 LEU A C 1
ATOM 1611 O O . LEU A 1 213 ? 15.099 1.044 -3.723 1.00 96.94 213 LEU A O 1
ATOM 1615 N N . LEU A 1 214 ? 16.747 2.275 -4.617 1.00 97.31 214 LEU A N 1
ATOM 1616 C CA . LEU A 1 214 ? 17.556 2.403 -3.413 1.00 97.31 214 LEU A CA 1
ATOM 1617 C C . LEU A 1 214 ? 17.600 3.870 -2.973 1.00 97.31 214 LEU A C 1
ATOM 1619 O O . LEU A 1 214 ? 18.207 4.694 -3.667 1.00 97.31 214 LEU A O 1
ATOM 1623 N N . PRO A 1 215 ? 16.992 4.220 -1.828 1.00 97.12 215 PRO A N 1
ATOM 1624 C CA . PRO A 1 215 ? 17.192 5.520 -1.212 1.00 97.12 215 PRO A CA 1
ATOM 1625 C C . PRO A 1 215 ? 18.623 5.608 -0.679 1.00 97.12 215 PRO A C 1
ATOM 1627 O O . PRO A 1 215 ? 19.008 4.885 0.239 1.00 97.12 215 PRO A O 1
ATOM 1630 N N . ASN A 1 216 ? 19.419 6.513 -1.237 1.00 95.69 216 ASN A N 1
ATOM 1631 C CA . ASN A 1 216 ? 20.799 6.754 -0.804 1.00 95.69 216 ASN A CA 1
ATOM 1632 C C . ASN A 1 216 ? 20.861 7.671 0.430 1.00 95.69 216 ASN A C 1
ATOM 1634 O O . ASN A 1 216 ? 21.874 7.727 1.125 1.00 95.69 216 ASN A O 1
ATOM 1638 N N . ALA A 1 217 ? 19.775 8.397 0.697 1.00 95.75 217 ALA A N 1
ATOM 1639 C CA . ALA A 1 217 ? 19.583 9.261 1.853 1.00 95.75 217 ALA A CA 1
ATOM 1640 C C . ALA A 1 217 ? 18.096 9.251 2.265 1.00 95.75 217 ALA A C 1
ATOM 1642 O O . ALA A 1 217 ? 17.255 8.826 1.469 1.00 95.75 217 ALA A O 1
ATOM 1643 N N . PRO A 1 218 ? 17.748 9.706 3.485 1.00 94.62 218 PRO A N 1
ATOM 1644 C CA . PRO A 1 218 ? 16.354 9.825 3.903 1.00 94.62 218 PRO A CA 1
ATOM 1645 C C . PRO A 1 218 ? 15.524 10.663 2.924 1.00 94.62 218 PRO A C 1
ATOM 1647 O O . PRO A 1 218 ? 15.921 11.768 2.550 1.00 94.62 218 PRO A O 1
ATOM 1650 N N . LEU A 1 219 ? 14.358 10.146 2.538 1.00 93.31 219 LEU A N 1
ATOM 1651 C CA . LEU A 1 219 ? 13.406 10.838 1.675 1.00 93.31 219 LEU A CA 1
ATOM 1652 C C . LEU A 1 219 ? 12.367 11.539 2.556 1.00 93.31 219 LEU A C 1
ATOM 1654 O O . LEU A 1 219 ? 11.672 10.905 3.343 1.00 93.31 219 LEU A O 1
ATOM 1658 N N . HIS A 1 220 ? 12.265 12.861 2.451 1.00 89.94 220 HIS A N 1
ATOM 1659 C CA . HIS A 1 220 ? 11.292 13.655 3.222 1.00 89.94 220 HIS A CA 1
ATOM 1660 C C . HIS A 1 220 ? 10.124 14.153 2.377 1.00 89.94 220 HIS A C 1
ATOM 1662 O O . HIS A 1 220 ? 9.135 14.670 2.895 1.00 89.94 220 HIS A O 1
ATOM 1668 N N . GLU A 1 221 ? 10.247 13.988 1.070 1.00 88.19 221 GLU A N 1
ATOM 1669 C CA . GLU A 1 221 ? 9.344 14.540 0.089 1.00 88.19 221 GLU A CA 1
ATOM 1670 C C . GLU A 1 221 ? 8.322 13.501 -0.375 1.00 88.19 221 GLU A C 1
ATOM 1672 O O . GLU A 1 221 ? 8.606 12.303 -0.451 1.00 88.19 221 GLU A O 1
ATOM 1677 N N . LYS A 1 222 ? 7.120 13.966 -0.728 1.00 89.50 222 LYS A N 1
ATOM 1678 C CA . LYS A 1 222 ? 6.087 13.117 -1.327 1.00 89.50 222 LYS A CA 1
ATOM 1679 C C . LYS A 1 222 ? 6.422 12.877 -2.793 1.00 89.50 222 LYS A C 1
ATOM 1681 O O . LYS A 1 222 ? 6.011 13.644 -3.661 1.00 89.50 222 LYS A O 1
ATOM 1686 N N . LEU A 1 223 ? 7.190 11.825 -3.046 1.00 91.06 223 LEU A N 1
ATOM 1687 C CA . LEU A 1 223 ? 7.591 11.452 -4.394 1.00 91.06 223 LEU A CA 1
ATOM 1688 C C . LEU A 1 223 ? 6.516 10.614 -5.088 1.00 91.06 223 LEU A C 1
ATOM 1690 O O . LEU A 1 223 ? 5.950 9.697 -4.498 1.00 91.06 223 LEU A O 1
ATOM 1694 N N . SER A 1 224 ? 6.277 10.940 -6.354 1.00 92.31 224 SER A N 1
ATOM 1695 C CA . SER A 1 224 ? 5.535 10.133 -7.326 1.00 92.31 224 SER A CA 1
ATOM 1696 C C . SER A 1 224 ? 6.475 9.723 -8.455 1.00 92.31 224 SER A C 1
ATOM 1698 O O . SER A 1 224 ? 7.483 10.392 -8.704 1.00 92.31 224 SER A O 1
ATOM 1700 N N . PHE A 1 225 ? 6.138 8.657 -9.171 1.00 94.06 225 PHE A N 1
ATOM 1701 C CA . PHE A 1 225 ? 6.950 8.165 -10.283 1.00 94.06 225 PHE A CA 1
ATOM 1702 C C . PHE A 1 225 ? 6.135 8.098 -11.574 1.00 94.06 225 PHE A C 1
ATOM 1704 O O . PHE A 1 225 ? 4.921 7.919 -11.544 1.00 94.06 225 PHE A O 1
ATOM 1711 N N . SER A 1 226 ? 6.805 8.211 -12.717 1.00 94.62 226 SER A N 1
ATOM 1712 C CA . SER A 1 226 ? 6.219 7.917 -14.027 1.00 94.62 226 SER A CA 1
ATOM 1713 C C . SER A 1 226 ? 7.140 6.985 -14.794 1.00 94.62 226 SER A C 1
ATOM 1715 O O . SER A 1 226 ? 8.338 7.253 -14.917 1.00 94.62 226 SER A O 1
ATOM 1717 N N . LEU A 1 227 ? 6.573 5.894 -15.298 1.00 95.38 227 LEU A N 1
ATOM 1718 C CA . LEU A 1 227 ? 7.233 4.965 -16.199 1.00 95.38 227 LEU A CA 1
ATOM 1719 C C . LEU A 1 227 ? 6.704 5.228 -17.603 1.00 95.38 227 LEU A C 1
ATOM 1721 O O . LEU A 1 227 ? 5.501 5.165 -17.847 1.00 95.38 227 LEU A O 1
ATOM 1725 N N . GLN A 1 228 ? 7.613 5.491 -18.528 1.00 95.56 228 GLN A N 1
ATOM 1726 C CA . GLN A 1 228 ? 7.298 5.793 -19.913 1.00 95.56 228 GLN A CA 1
ATOM 1727 C C . GLN A 1 228 ? 8.014 4.831 -20.851 1.00 95.56 228 GLN A C 1
ATOM 1729 O O . GLN A 1 228 ? 9.146 4.402 -20.609 1.00 95.56 228 GLN A O 1
ATOM 1734 N N . LEU A 1 229 ? 7.327 4.525 -21.942 1.00 95.31 229 LEU A N 1
ATOM 1735 C CA . LEU A 1 229 ? 7.771 3.632 -22.987 1.00 95.31 229 LEU A CA 1
ATOM 1736 C C . LEU A 1 229 ? 8.168 4.424 -24.220 1.00 95.31 229 LEU A C 1
ATOM 1738 O O . LEU A 1 229 ? 7.334 5.137 -24.769 1.00 95.31 229 LEU A O 1
ATOM 1742 N N . PHE A 1 230 ? 9.409 4.281 -24.671 1.00 96.25 230 PHE A N 1
ATOM 1743 C CA . PHE A 1 230 ? 9.953 5.043 -25.789 1.00 96.25 230 PHE A CA 1
ATOM 1744 C C . PHE A 1 230 ? 10.282 4.155 -26.984 1.00 96.25 230 PHE A C 1
ATOM 1746 O O . PHE A 1 230 ? 10.871 3.083 -26.827 1.00 96.25 230 PHE A O 1
ATOM 1753 N N . ASP A 1 231 ? 9.935 4.631 -28.178 1.00 94.19 231 ASP A N 1
ATOM 1754 C CA . ASP A 1 231 ? 10.375 4.036 -29.440 1.00 94.19 231 ASP A CA 1
ATOM 1755 C C . ASP A 1 231 ? 11.850 4.363 -29.758 1.00 94.19 231 ASP A C 1
ATOM 1757 O O . ASP A 1 231 ? 12.529 5.114 -29.048 1.00 94.19 231 ASP A O 1
ATOM 1761 N N . ALA A 1 232 ? 12.361 3.810 -30.862 1.00 90.81 232 ALA A N 1
ATOM 1762 C CA . ALA A 1 232 ? 13.730 4.053 -31.319 1.00 90.81 232 ALA A CA 1
ATOM 1763 C C . ALA A 1 232 ? 14.008 5.519 -31.720 1.00 90.81 232 ALA A C 1
ATOM 1765 O O . ALA A 1 232 ? 15.171 5.928 -31.750 1.00 90.81 232 ALA A O 1
ATOM 1766 N N . ALA A 1 233 ? 12.971 6.306 -32.024 1.00 91.81 233 ALA A N 1
ATOM 1767 C CA . ALA A 1 233 ? 13.076 7.733 -32.325 1.00 91.81 233 ALA A CA 1
ATOM 1768 C C . ALA A 1 233 ? 13.059 8.607 -31.055 1.00 91.81 233 ALA A C 1
ATOM 1770 O O . ALA A 1 233 ? 13.316 9.808 -31.135 1.00 91.81 233 ALA A O 1
ATOM 1771 N N . GLY A 1 234 ? 12.805 8.017 -29.882 1.00 91.88 234 GLY A N 1
ATOM 1772 C CA . GLY A 1 234 ? 12.678 8.735 -28.619 1.00 91.88 234 GLY A CA 1
ATOM 1773 C C . GLY A 1 234 ? 11.296 9.354 -28.405 1.00 91.88 234 GLY A C 1
ATOM 1774 O O . GLY A 1 234 ? 11.174 10.271 -27.592 1.00 91.88 234 GLY A O 1
ATOM 1775 N N . THR A 1 235 ? 10.264 8.852 -29.083 1.00 93.06 235 THR A N 1
ATOM 1776 C CA . THR A 1 235 ? 8.863 9.242 -28.879 1.00 93.06 235 THR A CA 1
ATOM 1777 C C . THR A 1 235 ? 8.236 8.383 -27.778 1.00 93.06 235 THR A C 1
ATOM 1779 O O . THR A 1 235 ? 8.351 7.155 -27.845 1.00 93.06 235 THR A O 1
ATOM 1782 N N . PRO A 1 236 ? 7.561 8.974 -26.773 1.00 94.88 236 PRO A N 1
ATOM 1783 C CA . PRO A 1 236 ? 6.809 8.201 -25.794 1.00 94.88 236 PRO A CA 1
ATOM 1784 C C . PRO A 1 236 ? 5.545 7.621 -26.445 1.00 94.88 236 PRO A C 1
ATOM 1786 O O . PRO A 1 236 ? 4.745 8.364 -27.011 1.00 94.88 236 PRO A O 1
ATOM 1789 N N . ILE A 1 237 ? 5.359 6.305 -26.357 1.00 94.94 237 ILE A N 1
ATOM 1790 C CA . ILE A 1 237 ? 4.204 5.595 -26.932 1.00 94.94 237 ILE A CA 1
ATOM 1791 C C . ILE A 1 237 ? 3.216 5.098 -25.874 1.00 94.94 237 ILE A C 1
ATOM 1793 O O . ILE A 1 237 ? 2.051 4.872 -26.177 1.00 94.94 237 ILE A O 1
ATOM 1797 N N . ALA A 1 238 ? 3.662 4.942 -24.628 1.00 93.62 238 ALA A N 1
ATOM 1798 C CA . ALA A 1 238 ? 2.820 4.530 -23.514 1.00 93.62 238 ALA A CA 1
ATOM 1799 C C . ALA A 1 238 ? 3.401 5.047 -22.193 1.00 93.62 238 ALA A C 1
ATOM 1801 O O . ALA A 1 238 ? 4.606 5.294 -22.090 1.00 93.62 238 ALA A O 1
ATOM 1802 N N . GLN A 1 239 ? 2.550 5.219 -21.183 1.00 94.81 239 GLN A N 1
ATOM 1803 C CA . GLN A 1 239 ? 2.973 5.674 -19.862 1.00 94.81 239 GLN A CA 1
ATOM 1804 C C . GLN A 1 239 ? 2.083 5.128 -18.749 1.00 94.81 239 GLN A C 1
ATOM 1806 O O . GLN A 1 239 ? 0.891 4.906 -18.955 1.00 94.81 239 GLN A O 1
ATOM 1811 N N . ALA A 1 240 ? 2.662 4.983 -17.563 1.00 93.19 240 ALA A N 1
ATOM 1812 C CA . ALA A 1 240 ? 1.953 4.717 -16.323 1.00 93.19 240 ALA A CA 1
ATOM 1813 C C . ALA A 1 240 ? 2.505 5.612 -15.205 1.00 93.19 240 ALA A C 1
ATOM 1815 O O . ALA A 1 240 ? 3.705 5.891 -15.145 1.00 93.19 240 ALA A O 1
ATOM 1816 N N . GLU A 1 241 ? 1.615 6.075 -14.334 1.00 90.19 241 GLU A N 1
ATOM 1817 C CA . GLU A 1 241 ? 1.933 6.939 -13.197 1.00 90.19 241 GLU A CA 1
ATOM 1818 C C . GLU A 1 241 ? 1.733 6.186 -11.881 1.00 90.19 241 GLU A C 1
ATOM 1820 O O . GLU A 1 241 ? 0.806 5.386 -11.742 1.00 90.19 241 GLU A O 1
ATOM 1825 N N . PHE A 1 242 ? 2.597 6.479 -10.912 1.00 84.81 242 PHE A N 1
ATOM 1826 C CA . PHE A 1 242 ? 2.614 5.874 -9.583 1.00 84.81 242 PHE A CA 1
ATOM 1827 C C . PHE A 1 242 ? 2.492 6.995 -8.560 1.00 84.81 242 PHE A C 1
ATOM 1829 O O . PHE A 1 242 ? 3.504 7.628 -8.223 1.00 84.81 242 PHE A O 1
ATOM 1836 N N . PRO A 1 243 ? 1.267 7.302 -8.100 1.00 81.44 243 PRO A N 1
ATOM 1837 C CA . PRO A 1 243 ? 1.101 8.208 -6.979 1.00 81.44 243 PRO A CA 1
ATOM 1838 C C . PRO A 1 243 ? 1.755 7.608 -5.722 1.00 81.44 243 PRO A C 1
ATOM 1840 O O . PRO A 1 243 ? 1.999 6.402 -5.668 1.00 81.44 243 PRO A O 1
ATOM 1843 N N . PRO A 1 244 ? 2.033 8.419 -4.688 1.00 81.38 244 PRO A N 1
ATOM 1844 C CA . PRO A 1 244 ? 2.622 7.912 -3.459 1.00 81.38 244 PRO A CA 1
ATOM 1845 C C . PRO A 1 244 ? 1.649 6.944 -2.781 1.00 81.38 244 PRO A C 1
ATOM 1847 O O . PRO A 1 244 ? 0.492 7.298 -2.532 1.00 81.38 244 PRO A O 1
ATOM 1850 N N . ASP A 1 245 ? 2.121 5.744 -2.455 1.00 87.06 245 ASP A N 1
ATOM 1851 C CA . ASP A 1 245 ? 1.272 4.738 -1.829 1.00 87.06 245 ASP A CA 1
ATOM 1852 C C . ASP A 1 245 ? 0.823 5.130 -0.412 1.00 87.06 245 ASP A C 1
ATOM 1854 O O . ASP A 1 245 ? 1.603 5.691 0.363 1.00 87.06 245 ASP A O 1
ATOM 1858 N N . PRO A 1 246 ? -0.426 4.813 -0.025 1.00 87.00 246 PRO A N 1
ATOM 1859 C CA . PRO A 1 246 ? -1.003 5.285 1.230 1.00 87.00 246 PRO A CA 1
ATOM 1860 C C . PRO A 1 246 ? -0.429 4.606 2.480 1.00 87.00 246 PRO A C 1
ATOM 1862 O O . PRO A 1 246 ? -0.432 5.226 3.543 1.00 87.00 246 PRO A O 1
ATOM 1865 N N . PHE A 1 247 ? 0.034 3.353 2.381 1.00 91.75 247 PHE A N 1
ATOM 1866 C CA . PHE A 1 247 ? 0.515 2.578 3.537 1.00 91.75 247 PHE A CA 1
ATOM 1867 C C . PHE A 1 247 ? 2.024 2.332 3.544 1.00 91.75 247 PHE A C 1
ATOM 1869 O O . PHE A 1 247 ? 2.544 1.814 4.534 1.00 91.75 247 PHE A O 1
ATOM 1876 N N . TYR A 1 248 ? 2.718 2.702 2.466 1.00 94.50 248 TYR A N 1
ATOM 1877 C CA . TYR A 1 248 ? 4.176 2.698 2.410 1.00 94.50 248 TYR A CA 1
ATOM 1878 C C . TYR A 1 248 ? 4.717 3.718 1.391 1.00 94.50 248 TYR A C 1
ATOM 1880 O O . TYR A 1 248 ? 5.277 3.348 0.356 1.00 94.50 248 TYR A O 1
ATOM 1888 N N . PRO A 1 249 ? 4.518 5.025 1.642 1.00 93.38 249 PRO A N 1
ATOM 1889 C CA . PRO A 1 249 ? 5.011 6.069 0.752 1.00 93.38 249 PRO A CA 1
ATOM 1890 C C . PRO A 1 249 ? 6.548 6.142 0.773 1.00 93.38 249 PRO A C 1
ATOM 1892 O O . PRO A 1 249 ? 7.163 5.755 1.771 1.00 93.38 249 PRO A O 1
ATOM 1895 N N . PRO A 1 250 ? 7.187 6.754 -0.245 1.00 93.75 250 PRO A N 1
ATOM 1896 C CA . PRO A 1 250 ? 8.644 6.914 -0.294 1.00 93.75 250 PRO A CA 1
ATOM 1897 C C . PRO A 1 250 ? 9.268 7.572 0.942 1.00 93.75 250 PRO A C 1
ATOM 1899 O O . PRO A 1 250 ? 10.407 7.280 1.290 1.00 93.75 250 PRO A O 1
ATOM 1902 N N . THR A 1 251 ? 8.516 8.409 1.662 1.00 93.19 251 THR A N 1
ATOM 1903 C CA . THR A 1 251 ? 8.960 9.019 2.926 1.00 93.19 251 THR A CA 1
ATOM 1904 C C . THR A 1 251 ? 9.199 8.019 4.061 1.00 93.19 251 THR A C 1
ATOM 1906 O O . THR A 1 251 ? 9.799 8.366 5.076 1.00 93.19 251 THR A O 1
ATOM 1909 N N . GLU A 1 252 ? 8.697 6.791 3.924 1.00 93.88 252 GLU A N 1
ATOM 1910 C CA . GLU A 1 252 ? 8.904 5.689 4.866 1.00 93.88 252 GLU A CA 1
ATOM 1911 C C . GLU A 1 252 ? 9.982 4.698 4.410 1.00 93.88 252 GLU A C 1
ATOM 1913 O O . GLU A 1 252 ? 10.280 3.745 5.134 1.00 93.88 252 GLU A O 1
ATOM 1918 N N . TRP A 1 253 ? 10.581 4.892 3.232 1.00 95.31 253 TRP A N 1
ATOM 1919 C CA . TRP A 1 253 ? 11.656 4.028 2.753 1.00 95.31 253 TRP A CA 1
ATOM 1920 C C . TRP A 1 253 ? 12.949 4.316 3.533 1.00 95.31 253 TRP A C 1
ATOM 1922 O O . TRP A 1 253 ? 13.441 5.451 3.507 1.00 95.31 253 TRP A O 1
ATOM 1932 N N . PRO A 1 254 ? 13.525 3.329 4.247 1.00 93.81 254 PRO A N 1
ATOM 1933 C CA . PRO A 1 254 ? 14.774 3.546 4.963 1.00 93.81 254 PRO A CA 1
ATOM 1934 C C . PRO A 1 254 ? 15.939 3.758 3.996 1.00 93.81 254 PRO A C 1
ATOM 1936 O O . PRO A 1 254 ? 16.055 3.084 2.974 1.00 93.81 254 PRO A O 1
ATOM 1939 N N . ALA A 1 255 ? 16.845 4.670 4.347 1.00 96.12 255 ALA A N 1
ATOM 1940 C CA . ALA A 1 255 ? 18.077 4.852 3.590 1.00 96.12 255 ALA A CA 1
ATOM 1941 C C . ALA A 1 255 ? 18.905 3.556 3.592 1.00 96.12 255 ALA A C 1
ATOM 1943 O O . ALA A 1 255 ? 19.144 2.968 4.648 1.00 96.12 255 ALA A O 1
ATOM 1944 N N . GLY A 1 256 ? 19.351 3.129 2.412 1.00 96.50 256 GLY A N 1
ATOM 1945 C CA . GLY A 1 256 ? 20.105 1.893 2.212 1.00 96.50 256 GLY A CA 1
ATOM 1946 C C . GLY A 1 256 ? 19.256 0.621 2.119 1.00 96.50 256 GLY A C 1
ATOM 1947 O O . GLY A 1 256 ? 19.820 -0.442 1.864 1.00 96.50 256 GLY A O 1
ATOM 1948 N N . GLU A 1 257 ? 17.932 0.701 2.278 1.00 95.06 257 GLU A N 1
ATOM 1949 C CA . GLU A 1 257 ? 17.026 -0.433 2.069 1.00 95.06 257 GLU A CA 1
ATOM 1950 C C . GLU A 1 257 ? 16.270 -0.271 0.744 1.00 95.06 257 GLU A C 1
ATOM 1952 O O . GLU A 1 257 ? 15.635 0.762 0.530 1.00 95.06 257 GLU A O 1
ATOM 1957 N N . PRO A 1 258 ? 16.312 -1.265 -0.159 1.00 95.94 258 PRO A N 1
ATOM 1958 C CA . PRO A 1 258 ? 15.620 -1.152 -1.429 1.00 95.94 258 PRO A CA 1
ATOM 1959 C C . PRO A 1 258 ? 14.101 -1.289 -1.272 1.00 95.94 258 PRO A C 1
ATOM 1961 O O . PRO A 1 258 ? 13.611 -2.109 -0.494 1.00 95.94 258 PRO A O 1
ATOM 1964 N N . ALA A 1 259 ? 13.370 -0.522 -2.076 1.00 95.56 259 ALA A N 1
ATOM 1965 C CA . ALA A 1 259 ? 11.933 -0.647 -2.281 1.00 95.56 259 ALA A CA 1
ATOM 1966 C C . ALA A 1 259 ? 11.653 -1.090 -3.723 1.00 95.56 259 ALA A C 1
ATOM 1968 O O . ALA A 1 259 ? 12.346 -0.686 -4.660 1.00 95.56 259 ALA A O 1
ATOM 1969 N N . ARG A 1 260 ? 10.632 -1.924 -3.910 1.00 95.50 260 ARG A N 1
ATOM 1970 C CA . ARG A 1 260 ? 10.222 -2.454 -5.212 1.00 95.50 260 ARG A CA 1
ATOM 1971 C C . ARG A 1 260 ? 9.001 -1.710 -5.735 1.00 95.50 260 ARG A C 1
ATOM 1973 O O . ARG A 1 260 ? 7.954 -1.749 -5.111 1.00 95.50 260 ARG A O 1
ATOM 1980 N N . LEU A 1 261 ? 9.076 -1.134 -6.924 1.00 94.00 261 LEU A N 1
ATOM 1981 C CA . LEU A 1 261 ? 7.891 -0.705 -7.663 1.00 94.00 261 LEU A CA 1
ATOM 1982 C C . LEU A 1 261 ? 7.404 -1.845 -8.556 1.00 94.00 261 LEU A C 1
ATOM 1984 O O . LEU A 1 261 ? 8.199 -2.432 -9.289 1.00 94.00 261 LEU A O 1
ATOM 1988 N N . LEU A 1 262 ? 6.105 -2.139 -8.503 1.00 92.31 262 LEU A N 1
ATOM 1989 C CA . LEU A 1 262 ? 5.433 -3.051 -9.425 1.00 92.31 262 LEU A CA 1
ATOM 1990 C C . LEU A 1 262 ? 4.510 -2.242 -10.328 1.00 92.31 262 LEU A C 1
ATOM 1992 O O . LEU A 1 262 ? 3.557 -1.614 -9.875 1.00 92.31 262 LEU A O 1
ATOM 1996 N N . VAL A 1 263 ? 4.808 -2.258 -11.618 1.00 91.88 263 VAL A N 1
ATOM 1997 C CA . VAL A 1 263 ? 4.180 -1.394 -12.610 1.00 91.88 263 VAL A CA 1
ATOM 1998 C C . VAL A 1 263 ? 3.584 -2.243 -13.707 1.00 91.88 263 VAL A C 1
ATOM 2000 O O . VAL A 1 263 ? 4.316 -3.005 -14.313 1.00 91.88 263 VAL A O 1
ATOM 2003 N N . SER A 1 264 ? 2.302 -2.082 -14.025 1.00 92.25 264 SER A N 1
ATOM 2004 C CA . SER A 1 264 ? 1.711 -2.743 -15.193 1.00 92.25 264 SER A CA 1
ATOM 2005 C C . SER A 1 264 ? 1.336 -1.724 -16.262 1.00 92.25 264 SER A C 1
ATOM 2007 O O . SER A 1 264 ? 0.696 -0.720 -15.958 1.00 92.25 264 SER A O 1
ATOM 2009 N N . LEU A 1 265 ? 1.728 -1.987 -17.508 1.00 93.69 265 LEU A N 1
ATOM 2010 C CA . LEU A 1 265 ? 1.419 -1.148 -18.663 1.00 93.69 265 LEU A CA 1
ATOM 2011 C C . LEU A 1 265 ? 0.979 -2.016 -19.841 1.00 93.69 265 LEU A C 1
ATOM 2013 O O . LEU A 1 265 ? 1.598 -3.037 -20.131 1.00 93.69 265 LEU A O 1
ATOM 2017 N N . VAL A 1 266 ? -0.083 -1.596 -20.527 1.00 94.62 266 VAL A N 1
ATOM 2018 C CA . VAL A 1 266 ? -0.527 -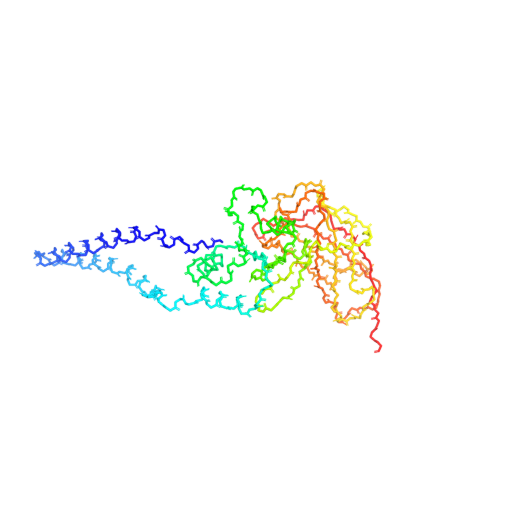2.230 -21.775 1.00 94.62 266 VAL A CA 1
ATOM 2019 C C . VAL A 1 266 ? 0.265 -1.638 -22.936 1.00 94.62 266 VAL A C 1
ATOM 2021 O O . VAL A 1 266 ? 0.329 -0.416 -23.081 1.00 94.62 266 VAL A O 1
ATOM 2024 N N . ILE A 1 267 ? 0.853 -2.495 -23.768 1.00 94.56 267 ILE A N 1
ATOM 2025 C CA . ILE A 1 267 ? 1.492 -2.077 -25.017 1.00 94.56 267 ILE A CA 1
ATOM 2026 C C . ILE A 1 267 ? 0.387 -1.693 -26.011 1.00 94.56 267 ILE A C 1
ATOM 2028 O O . ILE A 1 267 ? -0.484 -2.524 -26.269 1.00 94.56 267 ILE A O 1
ATOM 2032 N N . PRO A 1 268 ? 0.378 -0.475 -26.585 1.00 95.12 268 PRO A N 1
ATOM 2033 C CA . PRO A 1 268 ? -0.647 -0.074 -27.549 1.00 95.12 268 PRO A CA 1
ATOM 2034 C C . PRO A 1 268 ? -0.755 -1.062 -28.719 1.00 95.12 268 PRO A C 1
ATOM 2036 O O . PRO A 1 268 ? 0.260 -1.576 -29.193 1.00 95.12 268 PRO A O 1
ATOM 2039 N N . ALA A 1 269 ? -1.968 -1.330 -29.203 1.00 94.25 269 ALA A N 1
ATOM 2040 C CA . ALA A 1 269 ? -2.213 -2.342 -30.239 1.00 94.25 269 ALA A CA 1
ATOM 2041 C C . ALA A 1 269 ? -1.603 -1.967 -31.605 1.00 94.25 269 ALA A C 1
ATOM 2043 O O . ALA A 1 269 ? -1.307 -2.824 -32.431 1.00 94.25 269 ALA A O 1
ATOM 2044 N N . GLU A 1 270 ? -1.395 -0.676 -31.828 1.00 92.81 270 GLU A N 1
ATOM 2045 C CA . GLU A 1 270 ? -0.778 -0.072 -33.004 1.00 92.81 270 GLU A CA 1
ATOM 2046 C C . GLU A 1 270 ? 0.757 -0.001 -32.927 1.00 92.81 270 GLU A C 1
ATOM 2048 O O . GLU A 1 270 ? 1.395 0.563 -33.819 1.00 92.81 270 GLU A O 1
ATOM 2053 N N . THR A 1 271 ? 1.363 -0.547 -31.867 1.00 94.00 271 THR A N 1
ATOM 2054 C CA . THR A 1 271 ? 2.818 -0.526 -31.683 1.00 94.00 271 THR A CA 1
ATOM 2055 C C . THR A 1 271 ? 3.498 -1.348 -32.776 1.00 94.00 271 THR A C 1
ATOM 2057 O O . THR A 1 271 ? 3.199 -2.525 -32.965 1.00 94.00 271 THR A O 1
ATOM 2060 N N . ALA A 1 272 ? 4.420 -0.727 -33.510 1.00 93.38 272 ALA A N 1
ATOM 2061 C CA . ALA A 1 272 ? 5.189 -1.414 -34.538 1.00 93.38 272 ALA A CA 1
ATOM 2062 C C . ALA A 1 272 ? 6.174 -2.426 -33.928 1.00 93.38 272 ALA A C 1
ATOM 2064 O O . ALA A 1 272 ? 6.608 -2.294 -32.785 1.00 93.38 272 ALA A O 1
ATOM 2065 N N . GLU A 1 273 ? 6.575 -3.422 -34.717 1.00 94.19 273 GLU A N 1
ATOM 2066 C CA . GLU A 1 273 ? 7.687 -4.293 -34.341 1.00 94.19 273 GLU A CA 1
ATOM 2067 C C . GLU A 1 273 ? 8.968 -3.463 -34.176 1.00 94.19 273 GLU A C 1
ATOM 2069 O O . GLU A 1 273 ? 9.298 -2.618 -35.015 1.00 94.19 273 GLU A O 1
ATOM 2074 N N . GLY A 1 274 ? 9.713 -3.711 -33.100 1.00 94.19 274 GLY A N 1
ATOM 2075 C CA . GLY A 1 274 ? 10.947 -2.981 -32.865 1.00 94.19 274 GLY A CA 1
ATOM 2076 C C . GLY A 1 274 ? 11.522 -3.131 -31.468 1.00 94.19 274 GLY A C 1
ATOM 2077 O O . GLY A 1 274 ? 11.013 -3.854 -30.611 1.00 94.19 274 GLY A O 1
ATOM 2078 N N . LEU A 1 275 ? 12.631 -2.426 -31.257 1.00 95.00 275 LEU A N 1
ATOM 2079 C CA . LEU A 1 275 ? 13.273 -2.298 -29.959 1.00 95.00 275 LEU A CA 1
ATOM 2080 C C . LEU A 1 275 ? 12.783 -1.020 -29.284 1.00 95.00 275 LEU A C 1
ATOM 2082 O O . LEU A 1 275 ? 12.864 0.063 -29.864 1.00 95.00 275 LEU A O 1
ATOM 2086 N N . TYR A 1 276 ? 12.345 -1.162 -28.044 1.00 95.50 276 TYR A N 1
ATOM 2087 C CA . TYR A 1 276 ? 11.787 -0.086 -27.244 1.00 95.50 276 TYR A CA 1
ATOM 2088 C C . TYR A 1 276 ? 12.511 0.009 -25.905 1.00 95.50 276 TYR A C 1
ATOM 2090 O O . TYR A 1 276 ? 13.220 -0.910 -25.477 1.00 95.50 276 TYR A O 1
ATOM 2098 N N . GLU A 1 277 ? 12.351 1.149 -25.248 1.00 95.75 277 GLU A N 1
ATOM 2099 C CA . GLU A 1 277 ? 13.085 1.494 -24.042 1.00 95.75 277 GLU A CA 1
ATOM 2100 C C . GLU A 1 277 ? 12.167 1.981 -22.926 1.00 95.75 277 GLU A C 1
ATOM 2102 O O . GLU A 1 277 ? 11.318 2.848 -23.128 1.00 95.75 277 GLU A O 1
ATOM 2107 N N . TRP A 1 278 ? 12.403 1.457 -21.727 1.00 95.50 278 TRP A N 1
ATOM 2108 C CA . TRP A 1 278 ? 11.759 1.905 -20.503 1.00 95.50 278 TRP A CA 1
ATOM 2109 C C . TRP A 1 278 ? 12.524 3.066 -19.891 1.00 95.50 278 TRP A C 1
ATOM 2111 O O . TRP A 1 278 ? 13.742 2.979 -19.681 1.00 95.50 278 TRP A O 1
ATOM 2121 N N . ARG A 1 279 ? 11.804 4.134 -19.548 1.00 96.94 279 ARG A N 1
ATOM 2122 C CA . ARG A 1 279 ? 12.361 5.268 -18.815 1.00 96.94 279 ARG A CA 1
ATOM 2123 C C . ARG A 1 279 ? 11.539 5.609 -17.587 1.00 96.94 279 ARG A C 1
ATOM 2125 O O . ARG A 1 279 ? 10.315 5.645 -17.657 1.00 96.94 279 ARG A O 1
ATOM 2132 N N . LEU A 1 280 ? 12.227 5.887 -16.487 1.00 97.00 280 LEU A N 1
ATOM 2133 C CA . LEU A 1 280 ? 11.627 6.272 -15.213 1.00 97.00 280 LEU A CA 1
ATOM 2134 C C . LEU A 1 280 ? 11.941 7.728 -14.903 1.00 97.00 280 LEU A C 1
ATOM 2136 O O . LEU A 1 280 ? 13.074 8.177 -15.074 1.00 97.00 280 LEU A O 1
ATOM 2140 N N . SER A 1 281 ? 10.935 8.428 -14.402 1.00 95.81 281 SER A N 1
ATOM 2141 C CA . SER A 1 281 ? 11.037 9.793 -13.900 1.00 95.81 281 SER A CA 1
ATOM 2142 C C . SER A 1 281 ? 10.459 9.862 -12.487 1.00 95.81 281 SER A C 1
ATOM 2144 O O . SER A 1 281 ? 9.480 9.177 -12.185 1.00 95.81 281 SER A O 1
ATOM 2146 N N . SER A 1 282 ? 11.034 10.710 -11.634 1.00 94.88 282 SER A N 1
ATOM 2147 C CA . SER A 1 282 ? 10.500 11.035 -10.305 1.00 94.88 282 SER A CA 1
ATOM 2148 C C . SER A 1 282 ? 9.990 12.471 -10.242 1.00 94.88 282 SER A C 1
ATOM 2150 O O . SER A 1 282 ? 10.561 13.369 -10.863 1.00 94.88 282 SER A O 1
ATOM 2152 N N . TYR A 1 283 ? 8.934 12.688 -9.461 1.00 93.38 283 TYR A N 1
ATOM 2153 C CA . TYR A 1 283 ? 8.271 13.978 -9.305 1.00 93.38 283 TYR A CA 1
ATOM 2154 C C . TYR A 1 283 ? 7.954 14.256 -7.841 1.00 93.38 283 TYR A C 1
ATOM 2156 O O . TYR A 1 283 ? 7.503 13.373 -7.114 1.00 93.38 283 TYR A O 1
ATOM 2164 N N . LEU A 1 284 ? 8.129 15.507 -7.440 1.00 90.50 284 LEU A N 1
ATOM 2165 C CA . LEU A 1 284 ? 7.557 16.076 -6.232 1.00 90.50 284 LEU A CA 1
ATOM 2166 C C . LEU A 1 284 ? 6.065 16.289 -6.421 1.00 90.50 284 LEU A C 1
ATOM 2168 O O . LEU A 1 284 ? 5.665 16.913 -7.404 1.00 90.50 284 LEU A O 1
ATOM 2172 N N . LEU A 1 285 ? 5.272 15.835 -5.454 1.00 82.44 285 LEU A N 1
ATOM 2173 C CA . LEU A 1 285 ? 3.857 16.160 -5.355 1.00 82.44 285 LEU A CA 1
ATOM 2174 C C . LEU A 1 285 ? 3.642 17.261 -4.305 1.00 82.44 285 LEU A C 1
ATOM 2176 O O . LEU A 1 285 ? 3.609 16.995 -3.099 1.00 82.44 285 LEU A O 1
ATOM 2180 N N . GLU A 1 286 ? 3.453 18.494 -4.774 1.00 81.50 286 GLU A N 1
ATOM 2181 C CA . GLU A 1 286 ? 3.110 19.656 -3.947 1.00 81.50 286 GLU A CA 1
ATOM 2182 C C . GLU A 1 286 ? 1.693 20.139 -4.287 1.00 81.50 286 GLU A C 1
ATOM 2184 O O . GLU A 1 286 ? 1.463 20.885 -5.239 1.00 81.50 286 GLU A O 1
ATOM 2189 N N . GLY A 1 287 ? 0.704 19.683 -3.513 1.00 77.88 287 GLY A N 1
ATOM 2190 C CA . GLY A 1 287 ? -0.704 19.941 -3.826 1.00 77.88 287 GLY A CA 1
ATOM 2191 C C . GLY A 1 287 ? -1.114 19.238 -5.123 1.00 77.88 287 GLY A C 1
ATOM 2192 O O . GLY A 1 287 ? -1.095 18.012 -5.174 1.00 77.88 287 GLY A O 1
ATOM 2193 N N . GLU A 1 288 ? -1.478 20.012 -6.148 1.00 74.69 288 GLU A N 1
ATOM 2194 C CA . GLU A 1 288 ? -1.816 19.516 -7.496 1.00 74.69 288 GLU A CA 1
ATOM 2195 C C . GLU A 1 288 ? -0.670 19.700 -8.512 1.00 74.69 288 GLU A C 1
ATOM 2197 O O . GLU A 1 288 ? -0.842 19.427 -9.699 1.00 74.69 288 GLU A O 1
ATOM 2202 N N . GLN A 1 289 ? 0.497 20.191 -8.079 1.00 78.12 289 GLN A N 1
ATOM 2203 C CA . GLN A 1 289 ? 1.638 20.431 -8.961 1.00 78.12 289 GLN A CA 1
ATOM 2204 C C . GLN A 1 289 ? 2.654 19.289 -8.894 1.00 78.12 289 GLN A C 1
ATOM 2206 O O . GLN A 1 289 ? 3.031 18.836 -7.812 1.00 78.12 289 GLN A O 1
ATOM 2211 N N . PHE A 1 290 ? 3.120 18.877 -10.077 1.00 83.62 290 PHE A N 1
ATOM 2212 C CA . PHE A 1 290 ? 4.194 17.906 -10.256 1.00 83.62 290 PHE A CA 1
ATOM 2213 C C . PHE A 1 290 ? 5.467 18.616 -10.708 1.00 83.62 290 PHE A C 1
ATOM 2215 O O . PHE A 1 290 ? 5.519 19.168 -11.809 1.00 83.62 290 PHE A O 1
ATOM 2222 N N . THR A 1 291 ? 6.509 18.564 -9.881 1.00 89.44 291 THR A N 1
ATOM 2223 C CA . THR A 1 291 ? 7.827 19.121 -10.218 1.00 89.44 291 THR A CA 1
ATOM 2224 C C . THR A 1 291 ? 8.814 17.982 -10.407 1.00 89.44 291 THR A C 1
ATOM 2226 O O . THR A 1 291 ? 8.998 17.173 -9.505 1.00 89.44 291 THR A O 1
ATOM 2229 N N . ALA A 1 292 ? 9.448 17.894 -11.578 1.00 91.12 292 ALA A N 1
ATOM 2230 C CA . ALA A 1 292 ? 10.428 16.845 -11.846 1.00 91.12 292 ALA A CA 1
ATOM 2231 C C . ALA A 1 292 ? 11.611 16.925 -10.864 1.00 91.12 292 ALA A C 1
ATOM 2233 O O . ALA A 1 292 ? 12.157 18.002 -10.620 1.00 91.12 292 ALA A O 1
ATOM 2234 N N . VAL A 1 293 ? 12.018 15.771 -10.339 1.00 90.44 293 VAL A N 1
ATOM 2235 C CA . VAL A 1 293 ? 13.171 15.618 -9.447 1.00 90.44 293 VAL A CA 1
ATOM 2236 C C . VAL A 1 293 ? 14.204 14.755 -10.139 1.00 90.44 293 VAL A C 1
ATOM 2238 O O . VAL A 1 293 ? 13.900 13.634 -10.542 1.00 90.44 293 VAL A O 1
ATOM 2241 N N . GLY A 1 294 ? 15.431 15.262 -10.233 1.00 91.00 294 GLY A N 1
ATOM 2242 C CA . GLY A 1 294 ? 16.517 14.549 -10.892 1.00 91.00 294 GLY A CA 1
ATOM 2243 C C . GLY A 1 294 ? 16.346 14.517 -12.408 1.00 91.00 294 GLY A C 1
ATOM 2244 O O . GLY A 1 294 ? 16.016 15.533 -13.022 1.00 91.00 294 GLY A O 1
ATOM 2245 N N . GLN A 1 295 ? 16.620 13.366 -13.014 1.00 91.56 295 GLN A N 1
ATOM 2246 C CA . GLN A 1 295 ? 16.591 13.184 -14.464 1.00 91.56 295 GLN A CA 1
ATOM 2247 C C . GLN A 1 295 ? 15.756 11.965 -14.844 1.00 91.56 295 GLN A C 1
ATOM 2249 O O . GLN A 1 295 ? 15.618 11.020 -14.071 1.00 91.56 295 GLN A O 1
ATOM 2254 N N . GLN A 1 296 ? 15.235 11.964 -16.068 1.00 94.56 296 GLN A N 1
ATOM 2255 C CA . GLN A 1 296 ? 14.641 10.760 -16.629 1.00 94.56 296 GLN A CA 1
ATOM 2256 C C . GLN A 1 296 ? 15.753 9.743 -16.919 1.00 94.56 296 GLN A C 1
ATOM 2258 O O . GLN A 1 296 ? 16.657 10.025 -17.709 1.00 94.56 296 GLN A O 1
ATOM 2263 N N . VAL A 1 297 ? 15.672 8.561 -16.307 1.00 95.88 297 VAL A N 1
ATOM 2264 C CA . VAL A 1 297 ? 16.680 7.503 -16.454 1.00 95.88 297 VAL A CA 1
ATOM 2265 C C . VAL A 1 297 ? 16.195 6.371 -17.330 1.00 95.88 297 VAL A C 1
ATOM 2267 O O . VAL A 1 297 ? 15.038 5.959 -17.275 1.00 95.88 297 VAL A O 1
ATOM 2270 N N . ARG A 1 298 ? 17.115 5.834 -18.126 1.00 96.38 298 ARG A N 1
ATOM 2271 C CA . ARG A 1 298 ? 16.901 4.640 -18.945 1.00 96.38 298 ARG A CA 1
ATOM 2272 C C . ARG A 1 298 ? 17.054 3.408 -18.059 1.00 96.38 298 ARG A C 1
ATOM 2274 O O . ARG A 1 298 ? 18.133 3.162 -17.528 1.00 96.38 298 ARG A O 1
ATOM 2281 N N . ILE A 1 299 ? 15.988 2.632 -17.916 1.00 94.69 299 ILE A N 1
ATOM 2282 C CA . ILE A 1 299 ? 16.007 1.417 -17.099 1.00 94.69 299 ILE A CA 1
ATOM 2283 C C . ILE A 1 299 ? 16.514 0.251 -17.940 1.00 94.69 299 ILE A C 1
ATOM 2285 O O . ILE A 1 299 ? 17.538 -0.346 -17.632 1.00 94.69 299 ILE A O 1
ATOM 2289 N N . GLY A 1 300 ? 15.825 -0.033 -19.040 1.00 93.94 300 GLY A N 1
ATOM 2290 C CA . GLY A 1 300 ? 15.989 -1.279 -19.766 1.00 93.94 300 GLY A CA 1
ATOM 2291 C C . GLY A 1 300 ? 15.379 -1.227 -21.154 1.00 93.94 300 GLY A C 1
ATOM 2292 O O . GLY A 1 300 ? 14.756 -0.239 -21.544 1.00 93.94 300 GLY A O 1
ATOM 2293 N N . ARG A 1 301 ? 15.576 -2.301 -21.916 1.00 94.12 301 ARG A N 1
ATOM 2294 C CA . ARG A 1 301 ? 15.059 -2.447 -23.279 1.00 94.12 301 ARG A CA 1
ATOM 2295 C C . ARG A 1 301 ? 14.256 -3.727 -23.398 1.00 94.12 301 ARG A C 1
ATOM 2297 O O . ARG A 1 301 ? 14.585 -4.718 -22.758 1.00 94.12 301 ARG A O 1
ATOM 2304 N N . PHE A 1 302 ? 13.261 -3.714 -24.267 1.00 92.00 302 PHE A N 1
ATOM 2305 C CA . PHE A 1 302 ? 12.482 -4.897 -24.617 1.00 92.00 302 PHE A CA 1
ATOM 2306 C C . PHE A 1 302 ? 12.115 -4.841 -26.101 1.00 92.00 302 PHE A C 1
ATOM 2308 O O . PHE A 1 302 ? 12.278 -3.812 -26.766 1.00 92.00 302 PHE A O 1
ATOM 2315 N N . GLN A 1 303 ? 11.664 -5.973 -26.624 1.00 94.06 303 GLN A N 1
ATOM 2316 C CA . GLN A 1 303 ? 11.345 -6.140 -28.030 1.00 94.06 303 GLN A CA 1
ATOM 2317 C C . GLN A 1 303 ? 9.839 -6.336 -28.205 1.00 94.06 303 GLN A C 1
ATOM 2319 O O . GLN A 1 303 ? 9.261 -7.250 -27.618 1.00 94.06 303 GLN A O 1
ATOM 2324 N N . VAL A 1 304 ? 9.226 -5.506 -29.045 1.00 92.81 304 VAL A N 1
ATOM 2325 C CA . VAL A 1 304 ? 7.883 -5.769 -29.565 1.00 92.81 304 VAL A CA 1
ATOM 2326 C C . VAL A 1 304 ? 8.044 -6.632 -30.804 1.00 92.81 304 VAL A C 1
ATOM 2328 O O . VAL A 1 304 ? 8.808 -6.264 -31.696 1.00 92.81 304 VAL A O 1
ATOM 2331 N N . VAL A 1 305 ? 7.369 -7.778 -30.838 1.00 93.06 305 VAL A N 1
ATOM 2332 C CA . VAL A 1 305 ? 7.342 -8.705 -31.976 1.00 93.06 305 VAL A CA 1
ATOM 2333 C C . VAL A 1 305 ? 5.983 -8.637 -32.670 1.00 93.06 305 VAL A C 1
ATOM 2335 O O . VAL A 1 305 ? 4.974 -8.353 -32.026 1.00 93.06 305 VAL A O 1
ATOM 2338 N N . GLY A 1 306 ? 5.951 -8.875 -33.983 1.00 82.75 306 GLY A N 1
ATOM 2339 C CA . GLY A 1 306 ? 4.697 -8.931 -34.734 1.00 82.75 306 GLY A CA 1
ATOM 2340 C C . GLY A 1 306 ? 3.730 -9.991 -34.192 1.00 82.75 306 GLY A C 1
ATOM 2341 O O . GLY A 1 306 ? 4.144 -10.989 -33.597 1.00 82.75 306 GLY A O 1
ATOM 2342 N N . VAL A 1 307 ? 2.433 -9.763 -34.404 1.00 74.19 307 VAL A N 1
ATOM 2343 C CA . VAL A 1 307 ? 1.396 -10.777 -34.178 1.00 74.19 307 VAL A CA 1
ATOM 2344 C C . VAL A 1 307 ? 1.500 -11.785 -35.326 1.00 74.19 307 VAL A C 1
ATOM 2346 O O . VAL A 1 307 ? 1.346 -11.390 -36.483 1.00 74.19 307 VAL A O 1
ATOM 2349 N N . GLU A 1 308 ? 1.832 -13.042 -35.020 1.00 56.16 308 GLU A N 1
ATOM 2350 C CA . GLU A 1 308 ? 1.800 -14.144 -36.000 1.00 56.16 308 GLU A CA 1
ATOM 2351 C C . GLU A 1 308 ? 0.370 -14.491 -36.436 1.00 56.16 308 GLU A C 1
ATOM 2353 O O . GLU A 1 308 ? -0.542 -14.478 -35.575 1.00 56.16 308 GLU A O 1
#

Radius of gyration: 28.45 Å; chains: 1; bounding box: 69×65×64 Å